Protein 3PRN (pdb70)

Solvent-accessible surface area: 14898 Å² total; per-residue (Å²): 153,127,58,111,69,6,12,5,21,107,11,85,41,72,38,80,122,70,34,156,90,111,130,38,60,61,122,10,22,54,72,45,50,18,49,26,24,30,86,120,54,140,136,46,40,39,94,8,38,42,64,23,62,12,77,24,46,80,40,58,184,95,36,65,50,28,14,67,39,11,102,47,56,31,117,119,44,56,39,60,14,62,9,5,0,61,3,2,6,39,39,8,43,15,4,68,68,5,30,0,0,2,35,60,46,13,43,1,22,17,60,22,63,47,36,28,28,37,26,56,107,54,91,92,34,68,54,114,60,24,34,0,82,5,53,45,92,65,78,112,42,40,44,57,30,64,3,80,0,16,33,44,105,98,60,88,70,101,133,36,33,39,3,89,1,69,3,38,9,92,47,71,112,111,74,16,88,6,47,6,101,2,44,36,0,20,22,77,90,96,4,52,0,20,1,80,3,40,13,110,100,99,76,151,27,2,33,60,4,94,1,94,0,49,1,26,111,37,113,5,24,56,2,64,0,86,8,20,28,70,42,125,80,47,48,28,54,48,50,4,65,1,71,19,100,92,100,83,30,63,60,0,123,4,94,6,42,7,107,80,141,48,178,27,40,60,54,4,16,10,75,5,14,0,12,67,106,75,44,34,28,16,78,6,38,59,75,74,128

Sequence (289 aa):
MISLNGYGRFGLQYVEDRGVGLEDTIISSRLRINIVGTTETDQGVTFGAKLRMQWDDGDAFAGTAGNAAQFWTSYNGVTVSVGNVDTAFDSVALTYDSEMGYEWSSFGDAQSSFFAYNSKYDASGALDNYNGIAVTYSISGVNLYLSYVDPDQTVDSSLVTEEFGIAADWSNDMISLAAAYTTDAGGIVDNDIAFVGAAYKFNDAGTVGLNWYDNGLSTAGDQVTLYGNYAFGATTVRAYVSDIDRAGADTAYGIGADYQFAEGVKVSGSVQSGFANETVADVGVRFDF

Nearest PDB structures (foldseek):
  3prn-assembly1_A  TM=1.003E+00  e=4.531E-58  Pseudogemmobacter blasticus
  6prn-assembly1_A  TM=1.003E+00  e=5.907E-57  Pseudogemmobacter blasticus
  1bh3-assembly1_A  TM=1.003E+00  e=7.719E-57  Pseudogemmobacter blasticus
  7prn-assembly1_A  TM=1.003E+00  e=2.940E-56  Pseudogemmobacter blasticus
  5prn-assembly1_A  TM=1.003E+00  e=8.571E-56  Pseudogemmobacter blasticus

B-factor: mean 31.62, std 13.68, range [13.57, 98.66]

Secondary structure (DSSP, 8-state):
-EEEEEEEEEEEEEETT-STT--SEEEEEEEEEEEEEEE--TTS-EEEEEEEEEEETT-GGG---B---EEEEEETTEEEEEESPPPHHHHSSSTTTT-BTTTTB-TTS--S-------S--TTSTTTT-EEEEEEEE-SSEEEEEEEEETTTTS-GGGSPPEEEEEEEEE-SSEEEEEEEEESGGG-TT--EEEEEEEE--SSSEEEEEEEEE-TTSTT-SEEEEEEEEEETTEEEEEEEEEE-STTPPPEEEEEEEEEEETTEEEEEEEEE-TT--EEEEEEEEEE-

Radius of gyration: 19.79 Å; Cα contacts (8 Å, |Δi|>4): 806; chains: 1; bounding box: 47×41×44 Å

InterPro domains:
  IPR023614 Porin domain superfamily [G3DSA:2.40.160.10] (2-289)
  IPR033900 Porin domain, Gram-negative type [PF13609] (2-273)

Foldseek 3Di:
DKDKWWKKKWWKKAWPCPDPPDDRIDIKMKTKMKIKDWDADPVQKIKMKIWMWMDIPPDPPNDIDIAKMKIWIDHDQKIKIKFQDAAAVRPKPDQQVQFFFRVRDDLQHAPAAARGRDRGYDVVCQQVQKMKMKMWGDDDQKIKIWMKIWSHVVDDPVVFQIKIKIKMKGDDPFKIKIKMWMACGNRNHFQIKMKIKMKTQPDPFKMKMKMWMQRRPDLQGIKMKIKMWGDDDQKIKIKMWMHTPHPPWDIKMKIKMWGPPDVQKIWIKMWIAHRNGITMIITMMMGID

CATH classification: 2.40.160.10

Structure (mmCIF, N/CA/C/O backbone):
data_3PRN
#
_entry.id   3PRN
#
_cell.length_a   104.820
_cell.length_b   104.820
_cell.length_c   124.360
_cell.angle_alpha   90.00
_cell.angle_beta   90.00
_cell.angle_gamma   120.00
#
_symmetry.space_group_name_H-M   'H 3'
#
loop_
_entity.id
_entity.type
_entity.pdbx_description
1 polymer PORIN
2 non-polymer 'MAGNESIUM ION'
3 non-polymer (HYDROXYETHYLOXY)TRI(ETHYLOXY)OCTANE
4 water water
#
loop_
_atom_site.group_PDB
_atom_site.id
_atom_site.type_symbol
_atom_site.label_atom_id
_atom_site.label_alt_id
_atom_site.label_comp_id
_atom_site.label_asym_id
_atom_site.label_entity_id
_atom_site.label_seq_id
_atom_site.pdbx_PDB_ins_code
_atom_site.Cartn_x
_atom_site.Cartn_y
_atom_site.Cartn_z
_atom_site.occupancy
_atom_site.B_iso_or_equiv
_atom_site.auth_seq_id
_atom_site.auth_comp_id
_atom_site.auth_asym_id
_atom_site.auth_atom_id
_atom_site.pdbx_PDB_model_num
ATOM 1 N N . MET A 1 1 ? 10.696 59.407 20.616 1.00 25.01 1 MET A N 1
ATOM 2 C CA . MET A 1 1 ? 9.291 58.965 20.371 1.00 27.46 1 MET A CA 1
ATOM 3 C C . MET A 1 1 ? 8.644 58.437 21.705 1.00 25.83 1 MET A C 1
ATOM 4 O O . MET A 1 1 ? 9.342 57.742 22.460 1.00 25.07 1 MET A O 1
ATOM 9 N N . ILE A 1 2 ? 7.381 58.757 21.914 1.00 25.02 2 ILE A N 1
ATOM 10 C CA . ILE A 1 2 ? 6.656 58.322 23.088 1.00 25.08 2 ILE A CA 1
ATOM 11 C C . ILE A 1 2 ? 5.464 57.491 22.689 1.00 25.59 2 ILE A C 1
ATOM 12 O O . ILE A 1 2 ? 4.745 57.962 21.767 1.00 26.64 2 ILE A O 1
ATOM 17 N N . SER A 1 3 ? 5.273 56.264 23.127 1.00 24.58 3 SER A N 1
ATOM 18 C CA . SER A 1 3 ? 4.008 55.591 22.787 1.00 25.27 3 SER A CA 1
ATOM 19 C C . SER A 1 3 ? 3.272 55.149 24.065 1.00 24.60 3 SER A C 1
ATOM 20 O O . SER A 1 3 ? 3.863 54.987 25.142 1.00 23.76 3 SER A O 1
ATOM 23 N N . LEU A 1 4 ? 1.947 55.064 23.895 1.00 23.54 4 LEU A N 1
ATOM 24 C CA . LEU A 1 4 ? 1.095 54.682 24.988 1.00 24.56 4 LEU A CA 1
ATOM 25 C C . LEU A 1 4 ? 0.404 53.390 24.575 1.00 23.85 4 LEU A C 1
ATOM 26 O O . LEU A 1 4 ? -0.076 53.309 23.434 1.00 24.03 4 LEU A O 1
ATOM 31 N N . ASN A 1 5 ? 0.280 52.439 25.480 1.00 22.64 5 ASN A N 1
ATOM 32 C CA . ASN A 1 5 ? -0.505 51.248 25.211 1.00 22.24 5 ASN A CA 1
ATOM 33 C C . ASN A 1 5 ? -1.107 50.774 26.541 1.00 21.25 5 ASN A C 1
ATOM 34 O O . ASN A 1 5 ? -0.605 51.217 27.579 1.00 20.33 5 ASN A O 1
ATOM 39 N N . GLY A 1 6 ? -2.000 49.815 26.507 1.00 20.32 6 GLY A N 1
ATOM 40 C CA . GLY A 1 6 ? -2.527 49.306 27.763 1.00 19.68 6 GLY A CA 1
ATOM 41 C C . GLY A 1 6 ? -3.707 48.411 27.533 1.00 20.28 6 GLY A C 1
ATOM 42 O O . GLY A 1 6 ? -3.980 47.997 26.404 1.00 20.36 6 GLY A O 1
ATOM 43 N N . TYR A 1 7 ? -4.477 48.207 28.607 1.00 19.52 7 TYR A N 1
ATOM 44 C CA . TYR A 1 7 ? -5.659 47.361 28.550 1.00 18.36 7 TYR A CA 1
ATOM 45 C C . TYR A 1 7 ? -6.614 47.731 29.680 1.00 19.07 7 TYR A C 1
ATOM 46 O O . TYR A 1 7 ? -6.238 48.362 30.671 1.00 17.39 7 TYR A O 1
ATOM 55 N N . GLY A 1 8 ? -7.899 47.429 29.439 1.00 18.21 8 GLY A N 1
ATOM 56 C CA . GLY A 1 8 ? -8.883 47.568 30.486 1.00 18.01 8 GLY A CA 1
ATOM 57 C C . GLY A 1 8 ? -9.493 46.130 30.635 1.00 19.44 8 GLY A C 1
ATOM 58 O O . GLY A 1 8 ? -9.461 45.349 29.670 1.00 18.46 8 GLY A O 1
ATOM 59 N N . ARG A 1 9 ? -9.942 45.838 31.846 1.00 18.72 9 ARG A N 1
ATOM 60 C CA . ARG A 1 9 ? -10.657 44.568 32.058 1.00 20.13 9 ARG A CA 1
ATOM 61 C C . ARG A 1 9 ? -11.694 44.810 33.142 1.00 20.41 9 ARG A C 1
ATOM 62 O O . ARG A 1 9 ? -11.434 45.569 34.097 1.00 19.57 9 ARG A O 1
ATOM 70 N N . PHE A 1 10 ? -12.818 44.090 33.035 1.00 19.91 10 PHE A N 1
ATOM 71 C CA . PHE A 1 10 ? -13.805 44.179 34.137 1.00 20.81 10 PHE A CA 1
ATOM 72 C C . PHE A 1 10 ? -14.652 42.904 34.130 1.00 20.99 10 PHE A C 1
ATOM 73 O O . PHE A 1 10 ? -14.773 42.283 33.056 1.00 20.58 10 PHE A O 1
ATOM 81 N N . GLY A 1 11 ? -15.260 42.526 35.240 1.00 20.96 11 GLY A N 1
ATOM 82 C CA . GLY A 1 11 ? -16.067 41.307 35.249 1.00 20.91 11 GLY A CA 1
ATOM 83 C C . GLY A 1 11 ? -16.447 41.046 36.728 1.00 22.23 11 GLY A C 1
ATOM 84 O O . GLY A 1 11 ? -16.366 41.946 37.575 1.00 21.12 11 GLY A O 1
ATOM 85 N N . LEU A 1 12 ? -16.832 39.813 36.979 1.00 21.55 12 LEU A N 1
ATOM 86 C CA . LEU A 1 12 ? -17.290 39.385 38.285 1.00 22.71 12 LEU A CA 1
ATOM 87 C C . LEU A 1 12 ? -16.231 38.437 38.875 1.00 22.86 12 LEU A C 1
ATOM 88 O O . LEU A 1 12 ? -15.687 37.598 38.156 1.00 22.68 12 LEU A O 1
ATOM 93 N N . GLN A 1 13 ? -15.972 38.649 40.148 1.00 23.47 13 GLN A N 1
ATOM 94 C CA . GLN A 1 13 ? -14.996 37.853 40.881 1.00 24.55 13 GLN A CA 1
ATOM 95 C C . GLN A 1 13 ? -15.689 37.329 42.160 1.00 24.99 13 GLN A C 1
ATOM 96 O O . GLN A 1 13 ? -16.134 38.113 42.979 1.00 23.44 13 GLN A O 1
ATOM 102 N N . TYR A 1 14 ? -15.729 35.999 42.231 1.00 26.31 14 TYR A N 1
ATOM 103 C CA . TYR A 1 14 ? -16.404 35.318 43.347 1.00 27.15 14 TYR A CA 1
ATOM 104 C C . TYR A 1 14 ? -15.388 34.535 44.170 1.00 29.01 14 TYR A C 1
ATOM 105 O O . TYR A 1 14 ? -14.558 33.790 43.647 1.00 27.22 14 TYR A O 1
ATOM 114 N N . VAL A 1 15 ? -15.490 34.743 45.479 1.00 29.56 15 VAL A N 1
ATOM 115 C CA . VAL A 1 15 ? -14.648 34.081 46.457 1.00 33.16 15 VAL A CA 1
ATOM 116 C C . VAL A 1 15 ? -15.601 33.498 47.534 1.00 34.94 15 VAL A C 1
ATOM 117 O O . VAL A 1 15 ? -16.266 34.298 48.198 1.00 34.16 15 VAL A O 1
ATOM 121 N N . GLU A 1 16 ? -15.729 32.184 47.517 1.00 36.63 16 GLU A N 1
ATOM 122 C CA . GLU A 1 16 ? -16.666 31.541 48.452 1.00 39.98 16 GLU A CA 1
ATOM 123 C C . GLU A 1 16 ? -16.357 31.954 49.895 1.00 40.32 16 GLU A C 1
ATOM 124 O O . GLU A 1 16 ? -15.189 31.935 50.289 1.00 40.26 16 GLU A O 1
ATOM 130 N N . ASP A 1 17 ? -17.400 32.393 50.608 1.00 41.55 17 ASP A N 1
ATOM 131 C CA . ASP A 1 17 ? -17.282 32.841 51.990 1.00 43.19 17 ASP A CA 1
ATOM 132 C C . ASP A 1 17 ? -16.088 33.739 52.235 1.00 43.26 17 ASP A C 1
ATOM 133 O O . ASP A 1 17 ? -15.213 33.475 53.073 1.00 43.86 17 ASP A O 1
ATOM 138 N N . ARG A 1 18 ? -16.058 34.870 51.522 1.00 43.74 18 ARG A N 1
ATOM 139 C CA . ARG A 1 18 ? -14.980 35.837 51.596 1.00 43.59 18 ARG A CA 1
ATOM 140 C C . ARG A 1 18 ? -14.718 36.411 52.970 1.00 44.74 18 ARG A C 1
ATOM 141 O O . ARG A 1 18 ? -13.578 36.801 53.284 1.00 44.78 18 ARG A O 1
ATOM 149 N N . GLY A 1 19 ? -15.735 36.552 53.827 1.00 45.03 19 GLY A N 1
ATOM 150 C CA . GLY A 1 19 ? -15.427 37.179 55.148 1.00 45.44 19 GLY A CA 1
ATOM 151 C C . GLY A 1 19 ? -16.749 37.617 55.756 1.00 45.77 19 GLY A C 1
ATOM 152 O O . GLY A 1 19 ? -17.741 37.842 55.029 1.00 45.89 19 GLY A O 1
ATOM 153 N N . VAL A 1 20 ? -16.777 37.722 57.083 1.00 45.64 20 VAL A N 1
ATOM 154 C CA . VAL A 1 20 ? -18.022 38.118 57.769 1.00 45.54 20 VAL A CA 1
ATOM 155 C C . VAL A 1 20 ? -18.494 39.501 57.329 1.00 44.08 20 VAL A C 1
ATOM 156 O O . VAL A 1 20 ? -17.720 40.453 57.409 1.00 44.25 20 VAL A O 1
ATOM 160 N N . GLY A 1 21 ? -19.737 39.629 56.866 1.00 43.30 21 GLY A N 1
ATOM 161 C CA . GLY A 1 21 ? -20.258 40.917 56.431 1.00 42.16 21 GLY A CA 1
ATOM 162 C C . GLY A 1 21 ? -19.755 41.403 55.072 1.00 41.07 21 GLY A C 1
ATOM 163 O O . GLY A 1 21 ? -19.990 42.566 54.723 1.00 41.32 21 GLY A O 1
ATOM 164 N N . LEU A 1 22 ? -19.076 40.551 54.316 1.00 40.03 22 LEU A N 1
ATOM 165 C CA . LEU A 1 22 ? -18.569 40.904 52.994 1.00 38.16 22 LEU A CA 1
ATOM 166 C C . LEU A 1 22 ? -19.373 40.228 51.905 1.00 36.99 22 LEU A C 1
ATOM 167 O O . LEU A 1 22 ? -19.816 39.097 52.059 1.00 37.09 22 LEU A O 1
ATOM 172 N N . GLU A 1 23 ? -19.523 40.869 50.761 1.00 35.27 23 GLU A N 1
ATOM 173 C CA . GLU A 1 23 ? -20.135 40.263 49.594 1.00 33.93 23 GLU A CA 1
ATOM 174 C C . GLU A 1 23 ? -19.155 39.234 49.023 1.00 32.12 23 GLU A C 1
ATOM 175 O O . GLU A 1 23 ? -17.987 39.556 48.847 1.00 32.22 23 GLU A O 1
ATOM 181 N N . ASP A 1 24 ? -19.585 38.055 48.660 1.00 30.66 24 ASP A N 1
ATOM 182 C CA . ASP A 1 24 ? -18.686 37.084 48.086 1.00 28.75 24 ASP A CA 1
ATOM 183 C C . ASP A 1 24 ? -18.340 37.447 46.622 1.00 28.09 24 ASP A C 1
ATOM 184 O O . ASP A 1 24 ? -17.248 37.142 46.185 1.00 26.14 24 ASP A O 1
ATOM 189 N N . THR A 1 25 ? -19.328 38.045 45.970 1.00 26.64 25 THR A N 1
ATOM 190 C CA . THR A 1 25 ? -19.127 38.417 44.571 1.00 26.63 25 THR A CA 1
ATOM 191 C C . THR A 1 25 ? -18.933 39.917 44.408 1.00 26.31 25 THR A C 1
ATOM 192 O O . THR A 1 25 ? -19.753 40.717 44.924 1.00 26.26 25 THR A O 1
ATOM 196 N N . ILE A 1 26 ? -17.825 40.355 43.803 1.00 24.93 26 ILE A N 1
ATOM 197 C CA . ILE A 1 26 ? -17.687 41.794 43.549 1.00 24.14 26 ILE A CA 1
ATOM 198 C C . ILE A 1 26 ? -17.395 42.056 42.041 1.00 22.70 26 ILE A C 1
ATOM 199 O O . ILE A 1 26 ? -17.104 41.117 41.315 1.00 22.97 26 ILE A O 1
ATOM 204 N N . ILE A 1 27 ? -17.482 43.311 41.624 1.00 22.14 27 ILE A N 1
ATOM 205 C CA . ILE A 1 27 ? -17.052 43.675 40.255 1.00 21.78 27 ILE A CA 1
ATOM 206 C C . ILE A 1 27 ? -15.596 44.066 40.319 1.00 21.53 27 ILE A C 1
ATOM 207 O O . ILE A 1 27 ? -15.242 45.084 40.974 1.00 22.36 27 ILE A O 1
ATOM 212 N N . SER A 1 28 ? -14.723 43.240 39.776 1.00 20.67 28 SER A N 1
ATOM 213 C CA . SER A 1 28 ? -13.294 43.495 39.853 1.00 19.70 28 SER A CA 1
ATOM 214 C C . SER A 1 28 ? -12.843 44.036 38.490 1.00 19.23 28 SER A C 1
ATOM 215 O O . SER A 1 28 ? -13.128 43.410 37.465 1.00 18.92 28 SER A O 1
ATOM 218 N N . SER A 1 29 ? -12.016 45.077 38.530 1.00 18.44 29 SER A N 1
ATOM 219 C CA . SER A 1 29 ? -11.598 45.687 37.264 1.00 17.87 29 SER A CA 1
ATOM 220 C C . SER A 1 29 ? -10.230 46.320 37.387 1.00 17.28 29 SER A C 1
ATOM 221 O O . SER A 1 29 ? -9.738 46.553 38.497 1.00 16.88 29 SER A O 1
ATOM 224 N N . ARG A 1 30 ? -9.613 46.550 36.222 1.00 16.86 30 ARG A N 1
ATOM 225 C CA . ARG A 1 30 ? -8.238 47.094 36.235 1.00 16.28 30 ARG A CA 1
ATOM 226 C C . ARG A 1 30 ? -8.058 47.964 34.981 1.00 16.27 30 ARG A C 1
ATOM 227 O O . ARG A 1 30 ? -8.505 47.583 33.903 1.00 17.18 30 ARG A O 1
ATOM 235 N N . LEU A 1 31 ? -7.389 49.092 35.132 1.00 16.07 31 LEU A N 1
ATOM 236 C CA . LEU A 1 31 ? -6.998 49.880 33.968 1.00 16.82 31 LEU A CA 1
ATOM 237 C C . LEU A 1 31 ? -5.458 49.946 33.972 1.00 17.41 31 LEU A C 1
ATOM 238 O O . LEU A 1 31 ? -4.896 50.339 35.035 1.00 17.26 31 LEU A O 1
ATOM 243 N N . ARG A 1 32 ? -4.789 49.529 32.906 1.00 16.80 32 ARG A N 1
ATOM 244 C CA . ARG A 1 32 ? -3.340 49.627 32.864 1.00 16.29 32 ARG A CA 1
ATOM 245 C C . ARG A 1 32 ? -2.926 50.499 31.656 1.00 17.35 32 ARG A C 1
ATOM 246 O O . ARG A 1 32 ? -3.334 50.234 30.499 1.00 16.12 32 ARG A O 1
ATOM 254 N N . ILE A 1 33 ? -2.100 51.528 31.912 1.00 15.90 33 ILE A N 1
ATOM 255 C CA . ILE A 1 33 ? -1.530 52.328 30.855 1.00 17.12 33 ILE A CA 1
ATOM 256 C C . ILE A 1 33 ? -0.009 52.259 30.941 1.00 18.50 33 ILE A C 1
ATOM 257 O O . ILE A 1 33 ? 0.534 52.576 32.006 1.00 17.91 33 ILE A O 1
ATOM 262 N N . ASN A 1 34 ? 0.669 51.932 29.843 1.00 17.84 34 ASN A N 1
ATOM 263 C CA . ASN A 1 34 ? 2.133 51.931 29.827 1.00 18.64 34 ASN A CA 1
ATOM 264 C C . ASN A 1 34 ? 2.589 53.148 28.976 1.00 18.96 34 ASN A C 1
ATOM 265 O O . ASN A 1 34 ? 2.053 53.372 27.860 1.00 18.52 34 ASN A O 1
ATOM 270 N N . ILE A 1 35 ? 3.564 53.862 29.476 1.00 19.00 35 ILE A N 1
ATOM 271 C CA . ILE A 1 35 ? 4.099 55.016 28.728 1.00 18.79 35 ILE A CA 1
ATOM 272 C C . ILE A 1 35 ? 5.543 54.613 28.422 1.00 19.90 35 ILE A C 1
ATOM 273 O O . ILE A 1 35 ? 6.309 54.356 29.365 1.00 18.98 35 ILE A O 1
ATOM 278 N N . VAL A 1 36 ? 5.866 54.527 27.143 1.00 19.18 36 VAL A N 1
ATOM 279 C CA . VAL A 1 36 ? 7.213 54.096 26.750 1.00 19.66 36 VAL A CA 1
ATOM 280 C C . VAL A 1 36 ? 7.894 55.141 25.890 1.00 19.44 36 VAL A C 1
ATOM 281 O O . VAL A 1 36 ? 7.344 55.597 24.874 1.00 19.54 36 VAL A O 1
ATOM 285 N N . GLY A 1 37 ? 9.073 55.608 26.279 1.00 19.30 37 GLY A N 1
ATOM 286 C CA . GLY A 1 37 ? 9.820 56.598 25.490 1.00 18.80 37 GLY A CA 1
ATOM 287 C C . GLY A 1 37 ? 11.011 55.809 24.883 1.00 20.30 37 GLY A C 1
ATOM 288 O O . GLY A 1 37 ? 11.671 55.033 25.609 1.00 19.73 37 GLY A O 1
ATOM 289 N N . THR A 1 38 ? 11.272 55.964 23.611 1.00 19.24 38 THR A N 1
ATOM 290 C CA . THR A 1 38 ? 12.366 55.252 22.951 1.00 21.08 38 THR A CA 1
ATOM 291 C C . THR A 1 38 ? 13.131 56.209 22.008 1.00 21.72 38 THR A C 1
ATOM 292 O O . THR A 1 38 ? 12.572 57.093 21.410 1.00 21.19 38 THR A O 1
ATOM 296 N N . THR A 1 39 ? 14.438 55.996 21.973 1.00 21.61 39 THR A N 1
ATOM 297 C CA . THR A 1 39 ? 15.337 56.779 21.147 1.00 22.77 39 THR A CA 1
ATOM 298 C C . THR A 1 39 ? 16.115 55.728 20.319 1.00 23.32 39 THR A C 1
ATOM 299 O O . THR A 1 39 ? 16.877 54.945 20.893 1.00 22.54 39 THR A O 1
ATOM 303 N N . GLU A 1 40 ? 15.889 55.709 19.043 1.00 22.79 40 GLU A N 1
ATOM 304 C CA . GLU A 1 40 ? 16.602 54.779 18.144 1.00 25.69 40 GLU A CA 1
ATOM 305 C C . GLU A 1 40 ? 17.822 55.503 17.605 1.00 25.52 40 GLU A C 1
ATOM 306 O O . GLU A 1 40 ? 17.861 56.767 17.609 1.00 27.02 40 GLU A O 1
ATOM 312 N N . THR A 1 41 ? 18.914 54.826 17.275 1.00 25.89 41 THR A N 1
ATOM 313 C CA . THR A 1 41 ? 20.105 55.487 16.784 1.00 25.16 41 THR A CA 1
ATOM 314 C C . THR A 1 41 ? 20.522 54.761 15.459 1.00 26.01 41 THR A C 1
ATOM 315 O O . THR A 1 41 ? 20.176 53.614 15.266 1.00 24.09 41 THR A O 1
ATOM 319 N N . ASP A 1 42 ? 21.317 55.439 14.657 1.00 25.70 42 ASP A N 1
ATOM 320 C CA . ASP A 1 42 ? 21.691 54.781 13.387 1.00 28.45 42 ASP A CA 1
ATOM 321 C C . ASP A 1 42 ? 22.759 53.734 13.649 1.00 28.93 42 ASP A C 1
ATOM 322 O O . ASP A 1 42 ? 23.017 52.942 12.753 1.00 29.56 42 ASP A O 1
ATOM 327 N N . GLN A 1 43 ? 23.316 53.711 14.851 1.00 29.51 43 GLN A N 1
ATOM 328 C CA . GLN A 1 43 ? 24.314 52.710 15.185 1.00 31.73 43 GLN A CA 1
ATOM 329 C C . GLN A 1 43 ? 23.588 51.408 15.516 1.00 31.35 43 GLN A C 1
ATOM 330 O O . GLN A 1 43 ? 24.209 50.388 15.781 1.00 33.24 43 GLN A O 1
ATOM 336 N N . GLY A 1 44 ? 22.250 51.410 15.587 1.00 31.25 44 GLY A N 1
ATOM 337 C CA . GLY A 1 44 ? 21.538 50.174 15.927 1.00 29.77 44 GLY A CA 1
ATOM 338 C C . GLY A 1 44 ? 21.354 49.969 17.446 1.00 28.94 44 GLY A C 1
ATOM 339 O O . GLY A 1 44 ? 21.009 48.837 17.863 1.00 29.63 44 GLY A O 1
ATOM 340 N N . VAL A 1 45 ? 21.709 50.926 18.282 1.00 27.73 45 VAL A N 1
ATOM 341 C CA . VAL A 1 45 ? 21.506 50.824 19.733 1.00 25.24 45 VAL A CA 1
ATOM 342 C C . VAL A 1 45 ? 20.199 51.530 20.060 1.00 25.17 45 VAL A C 1
ATOM 343 O O . VAL A 1 45 ? 20.077 52.686 19.641 1.00 24.69 45 VAL A O 1
ATOM 347 N N . THR A 1 46 ? 19.242 50.896 20.696 1.00 24.07 46 THR A N 1
ATOM 348 C CA . THR A 1 46 ? 18.003 51.574 21.061 1.00 23.11 46 THR A CA 1
ATOM 349 C C . THR A 1 46 ? 18.047 51.856 22.573 1.00 22.81 46 THR A C 1
ATOM 350 O O . THR A 1 46 ? 18.504 51.000 23.332 1.00 22.53 46 THR A O 1
ATOM 354 N N . PHE A 1 47 ? 17.600 53.013 22.997 1.00 21.82 47 PHE A N 1
ATOM 355 C CA . PHE A 1 47 ? 17.471 53.396 24.388 1.00 21.42 47 PHE A CA 1
ATOM 356 C C . PHE A 1 47 ? 15.966 53.542 24.684 1.00 21.47 47 PHE A C 1
ATOM 357 O O . PHE A 1 47 ? 15.224 54.022 23.830 1.00 20.94 47 PHE A O 1
ATOM 365 N N . GLY A 1 48 ? 15.543 53.088 25.852 1.00 20.94 48 GLY A N 1
ATOM 366 C CA . GLY A 1 48 ? 14.132 53.199 26.200 1.00 20.26 48 GLY A CA 1
ATOM 367 C C . GLY A 1 48 ? 13.935 53.430 27.693 1.00 20.21 48 GLY A C 1
ATOM 368 O O . GLY A 1 48 ? 14.772 53.153 28.567 1.00 20.45 48 GLY A O 1
ATOM 369 N N . ALA A 1 49 ? 12.745 53.951 27.998 1.00 19.21 49 ALA A N 1
ATOM 370 C CA . ALA A 1 49 ? 12.357 54.203 29.379 1.00 20.13 49 ALA A CA 1
ATOM 371 C C . ALA A 1 49 ? 10.860 53.856 29.459 1.00 20.02 49 ALA A C 1
ATOM 372 O O . ALA A 1 49 ? 10.144 54.058 28.463 1.00 21.52 49 ALA A O 1
ATOM 374 N N . LYS A 1 50 ? 10.388 53.281 30.563 1.00 19.42 50 LYS A N 1
ATOM 375 C CA . LYS A 1 50 ? 8.970 53.033 30.671 1.00 19.23 50 LYS A CA 1
ATOM 376 C C . LYS A 1 50 ? 8.446 53.361 32.076 1.00 19.55 50 LYS A C 1
ATOM 377 O O . LYS A 1 50 ? 9.127 53.207 33.106 1.00 16.72 50 LYS A O 1
ATOM 383 N N . LEU A 1 51 ? 7.205 53.813 32.047 1.00 18.60 51 LEU A N 1
ATOM 384 C CA . LEU A 1 51 ? 6.477 54.147 33.262 1.00 19.23 51 LEU A CA 1
ATOM 385 C C . LEU A 1 51 ? 5.103 53.431 33.145 1.00 19.94 51 LEU A C 1
ATOM 386 O O . LEU A 1 51 ? 4.538 53.378 32.022 1.00 20.03 51 LEU A O 1
ATOM 391 N N . ARG A 1 52 ? 4.538 52.959 34.244 1.00 18.50 52 ARG A N 1
ATOM 392 C CA . ARG A 1 52 ? 3.196 52.373 34.236 1.00 18.01 52 ARG A CA 1
ATOM 393 C C . ARG A 1 52 ? 2.248 53.134 35.185 1.00 17.89 52 ARG A C 1
ATOM 394 O O . ARG A 1 52 ? 2.637 53.560 36.304 1.00 18.19 52 ARG A O 1
ATOM 402 N N . MET A 1 53 ? 0.999 53.311 34.790 1.00 16.90 53 MET A N 1
ATOM 403 C CA . MET A 1 53 ? -0.065 53.887 35.601 1.00 17.24 53 MET A CA 1
ATOM 404 C C . MET A 1 53 ? -1.159 52.797 35.607 1.00 17.14 53 MET A C 1
ATOM 405 O O . MET A 1 53 ? -1.693 52.416 34.582 1.00 17.78 53 MET A O 1
ATOM 410 N N . GLN A 1 54 ? -1.322 52.136 36.772 1.00 17.95 54 GLN A N 1
ATOM 411 C CA . GLN A 1 54 ? -2.299 51.078 36.877 1.00 17.25 54 GLN A CA 1
ATOM 412 C C . GLN A 1 54 ? -3.246 51.328 38.047 1.00 17.46 54 GLN A C 1
ATOM 413 O O . GLN A 1 54 ? -2.755 51.654 39.127 1.00 17.93 54 GLN A O 1
ATOM 419 N N . TRP A 1 55 ? -4.533 51.150 37.785 1.00 16.18 55 TRP A N 1
ATOM 420 C CA . TRP A 1 55 ? -5.547 51.278 38.810 1.00 16.16 55 TRP A CA 1
ATOM 421 C C . TRP A 1 55 ? -6.262 49.911 38.923 1.00 16.24 55 TRP A C 1
ATOM 422 O O . TRP A 1 55 ? -6.576 49.267 37.898 1.00 15.27 55 TRP A O 1
ATOM 433 N N . ASP A 1 56 ? -6.526 49.493 40.140 1.00 16.00 56 ASP A N 1
ATOM 434 C CA . ASP A 1 56 ? -7.330 48.322 40.442 1.00 18.32 56 ASP A CA 1
ATOM 435 C C . ASP A 1 56 ? -8.479 48.686 41.389 1.00 17.65 56 ASP A C 1
ATOM 436 O O . ASP A 1 56 ? -8.349 49.558 42.231 1.00 17.66 56 ASP A O 1
ATOM 441 N N . ASP A 1 57 ? -9.605 47.987 41.264 1.00 19.06 57 ASP A N 1
ATOM 442 C CA . ASP A 1 57 ? -10.714 48.226 42.202 1.00 19.46 57 ASP A CA 1
ATOM 443 C C . ASP A 1 57 ? -10.172 47.986 43.616 1.00 20.09 57 ASP A C 1
ATOM 444 O O . ASP A 1 57 ? -9.349 47.090 43.875 1.00 19.91 57 ASP A O 1
ATOM 449 N N . GLY A 1 58 ? -10.607 48.846 44.531 1.00 19.77 58 GLY A N 1
ATOM 450 C CA . GLY A 1 58 ? -10.137 48.737 45.936 1.00 20.45 58 GLY A CA 1
ATOM 451 C C . GLY A 1 58 ? -8.918 49.595 46.223 1.00 20.28 58 GLY A C 1
ATOM 452 O O . GLY A 1 58 ? -8.573 49.738 47.414 1.00 20.49 58 GLY A O 1
ATOM 453 N N . ASP A 1 59 ? -8.218 50.153 45.183 1.00 20.21 59 ASP A N 1
ATOM 454 C CA . ASP A 1 59 ? -6.999 50.924 45.443 1.00 19.25 59 ASP A CA 1
ATOM 455 C C . ASP A 1 59 ? -7.272 52.105 46.385 1.00 19.47 59 ASP A C 1
ATOM 456 O O . ASP A 1 59 ? -8.269 52.837 46.316 1.00 18.15 59 ASP A O 1
ATOM 461 N N . ALA A 1 60 ? -6.292 52.274 47.262 1.00 18.72 60 ALA A N 1
ATOM 462 C CA . ALA A 1 60 ? -6.377 53.350 48.250 1.00 19.71 60 ALA A CA 1
ATOM 463 C C . ALA A 1 60 ? -6.501 54.710 47.543 1.00 19.55 60 ALA A C 1
ATOM 464 O O . ALA A 1 60 ? -5.863 54.982 46.517 1.00 20.32 60 ALA A O 1
ATOM 466 N N . PHE A 1 61 ? -7.296 55.575 48.135 1.00 19.16 61 PHE A N 1
ATOM 467 C CA . PHE A 1 61 ? -7.579 56.913 47.723 1.00 19.48 61 PHE A CA 1
ATOM 468 C C . PHE A 1 61 ? -8.389 57.035 46.450 1.00 18.95 61 PHE A C 1
ATOM 469 O O . PHE A 1 61 ? -8.557 58.171 45.995 1.00 19.48 61 PHE A O 1
ATOM 477 N N . ALA A 1 62 ? -8.801 55.933 45.816 1.00 18.51 62 ALA A N 1
ATOM 478 C CA . ALA A 1 62 ? -9.576 56.038 44.578 1.00 19.15 62 ALA A CA 1
ATOM 479 C C . ALA A 1 62 ? -8.785 56.894 43.574 1.00 18.99 62 ALA A C 1
ATOM 480 O O . ALA A 1 62 ? -9.308 57.734 42.855 1.00 20.04 62 ALA A O 1
ATOM 482 N N . GLY A 1 63 ? -7.467 56.656 43.487 1.00 18.99 63 GLY A N 1
ATOM 483 C CA . GLY A 1 63 ? -6.585 57.412 42.613 1.00 19.14 63 GLY A CA 1
ATOM 484 C C . GLY A 1 63 ? -5.546 56.520 41.901 1.00 19.18 63 GLY A C 1
ATOM 485 O O . GLY A 1 63 ? -5.435 55.326 42.209 1.00 19.03 63 GLY A O 1
ATOM 486 N N . THR A 1 64 ? -4.863 57.126 40.947 1.00 17.75 64 THR A N 1
ATOM 487 C CA . THR A 1 64 ? -3.882 56.356 40.174 1.00 17.68 64 THR A CA 1
ATOM 488 C C . THR A 1 64 ? -2.600 57.202 40.079 1.00 17.68 64 THR A C 1
ATOM 489 O O . THR A 1 64 ? -2.717 58.438 39.815 1.00 16.78 64 THR A O 1
ATOM 493 N N . ALA A 1 65 ? -1.487 56.543 40.152 1.00 16.80 65 ALA A N 1
ATOM 494 C CA . ALA A 1 65 ? -0.191 57.209 40.061 1.00 16.88 65 ALA A CA 1
ATOM 495 C C . ALA A 1 65 ? 0.760 56.346 39.198 1.00 17.17 65 ALA A C 1
ATOM 496 O O . ALA A 1 65 ? 0.341 55.275 38.781 1.00 16.75 65 ALA A O 1
ATOM 498 N N . GLY A 1 66 ? 1.913 56.925 38.921 1.00 15.93 66 GLY A N 1
ATOM 499 C CA . GLY A 1 66 ? 2.901 56.167 38.138 1.00 16.12 66 GLY A CA 1
ATOM 500 C C . GLY A 1 66 ? 3.739 55.350 39.171 1.00 16.25 66 GLY A C 1
ATOM 501 O O . GLY A 1 66 ? 3.754 55.645 40.379 1.00 15.84 66 GLY A O 1
ATOM 502 N N . ASN A 1 67 ? 4.428 54.352 38.646 1.00 16.71 67 ASN A N 1
ATOM 503 C CA . ASN A 1 67 ? 5.334 53.503 39.432 1.00 16.86 67 ASN A CA 1
ATOM 504 C C . ASN A 1 67 ? 6.775 54.061 39.323 1.00 17.79 67 ASN A C 1
ATOM 505 O O . ASN A 1 67 ? 6.958 55.230 38.899 1.00 17.92 67 ASN A O 1
ATOM 510 N N . ALA A 1 68 ? 7.794 53.243 39.670 1.00 17.01 68 ALA A N 1
ATOM 511 C CA . ALA A 1 68 ? 9.189 53.735 39.525 1.00 16.51 68 ALA A CA 1
ATOM 512 C C . ALA A 1 68 ? 9.669 53.308 38.135 1.00 17.42 68 ALA A C 1
ATOM 513 O O . ALA A 1 68 ? 9.184 52.303 37.552 1.00 16.23 68 ALA A O 1
ATOM 515 N N . ALA A 1 69 ? 10.559 54.103 37.527 1.00 16.99 69 ALA A N 1
ATOM 516 C CA . ALA A 1 69 ? 10.938 53.935 36.137 1.00 17.75 69 ALA A CA 1
ATOM 517 C C . ALA A 1 69 ? 11.857 52.740 35.898 1.00 18.08 69 ALA A C 1
ATOM 518 O O . ALA A 1 69 ? 12.574 52.285 36.797 1.00 17.58 69 ALA A O 1
ATOM 520 N N . GLN A 1 70 ? 11.793 52.292 34.664 1.00 18.08 70 GLN A N 1
ATOM 521 C CA . GLN A 1 70 ? 12.659 51.239 34.136 1.00 18.58 70 GLN A CA 1
ATOM 522 C C . GLN A 1 70 ? 13.374 51.854 32.909 1.00 18.35 70 GLN A C 1
ATOM 523 O O . GLN A 1 70 ? 12.692 52.523 32.097 1.00 18.47 70 GLN A O 1
ATOM 529 N N . PHE A 1 71 ? 14.657 51.604 32.707 1.00 18.64 71 PHE A N 1
ATOM 530 C CA . PHE A 1 71 ? 15.450 52.074 31.609 1.00 18.35 71 PHE A CA 1
ATOM 531 C C . PHE A 1 71 ? 16.133 50.877 30.924 1.00 19.13 71 PHE A C 1
ATOM 532 O O . PHE A 1 71 ? 16.536 49.940 31.598 1.00 19.07 71 PHE A O 1
ATOM 540 N N . TRP A 1 72 ? 16.291 50.925 29.612 1.00 19.55 72 TRP A N 1
ATOM 541 C CA . TRP A 1 72 ? 17.019 49.836 28.951 1.00 21.48 72 TRP A CA 1
ATOM 542 C C . TRP A 1 72 ? 17.816 50.354 27.765 1.00 22.32 72 TRP A C 1
ATOM 543 O O . TRP A 1 72 ? 17.569 51.427 27.224 1.00 21.26 72 TRP A O 1
ATOM 554 N N . THR A 1 73 ? 18.785 49.500 27.350 1.00 22.74 73 THR A N 1
ATOM 555 C CA . THR A 1 73 ? 19.580 49.736 26.165 1.00 23.59 73 THR A CA 1
ATOM 556 C C . THR A 1 73 ? 19.652 48.368 25.443 1.00 24.88 73 THR A C 1
ATOM 557 O O . THR A 1 73 ? 19.906 47.373 26.173 1.00 23.47 73 THR A O 1
ATOM 564 N N . SER A 1 74 ? 19.311 48.323 24.180 1.00 24.67 74 SER A N 1
ATOM 565 C CA . SER A 1 74 ? 19.300 47.121 23.390 1.00 28.30 74 SER A CA 1
ATOM 566 C C . SER A 1 74 ? 20.217 47.245 22.183 1.00 29.66 74 SER A C 1
ATOM 567 O O . SER A 1 74 ? 20.284 48.301 21.538 1.00 29.61 74 SER A O 1
ATOM 570 N N . TYR A 1 75 ? 20.870 46.147 21.892 1.00 31.73 75 TYR A N 1
ATOM 571 C CA . TYR A 1 75 ? 21.797 46.065 20.768 1.00 33.87 75 TYR A CA 1
ATOM 572 C C . TYR A 1 75 ? 22.042 44.596 20.402 1.00 34.67 75 TYR A C 1
ATOM 573 O O . TYR A 1 75 ? 22.450 43.829 21.261 1.00 34.26 75 TYR A O 1
ATOM 582 N N . ASN A 1 76 ? 21.707 44.243 19.193 1.00 35.76 76 ASN A N 1
ATOM 583 C CA . ASN A 1 76 ? 21.983 42.909 18.648 1.00 37.29 76 ASN A CA 1
ATOM 584 C C . ASN A 1 76 ? 21.420 41.774 19.482 1.00 36.66 76 ASN A C 1
ATOM 585 O O . ASN A 1 76 ? 22.210 40.831 19.770 1.00 37.20 76 ASN A O 1
ATOM 590 N N . GLY A 1 77 ? 20.153 41.845 19.864 1.00 36.40 77 GLY A N 1
ATOM 591 C CA . GLY A 1 77 ? 19.601 40.716 20.651 1.00 35.20 77 GLY A CA 1
ATOM 592 C C . GLY A 1 77 ? 19.918 40.825 22.137 1.00 34.34 77 GLY A C 1
ATOM 593 O O . GLY A 1 77 ? 19.457 40.001 22.953 1.00 34.98 77 GLY A O 1
ATOM 594 N N . VAL A 1 78 ? 20.805 41.706 22.570 1.00 32.78 78 VAL A N 1
ATOM 595 C CA . VAL A 1 78 ? 21.126 41.829 23.985 1.00 31.27 78 VAL A CA 1
ATOM 596 C C . VAL A 1 78 ? 20.396 43.060 24.560 1.00 29.90 78 VAL A C 1
ATOM 597 O O . VAL A 1 78 ? 20.424 44.141 23.966 1.00 29.31 78 VAL A O 1
ATOM 601 N N . THR A 1 79 ? 19.781 42.913 25.705 1.00 28.89 79 THR A N 1
ATOM 602 C CA . THR A 1 79 ? 19.104 44.043 26.368 1.00 26.95 79 THR A CA 1
ATOM 603 C C . THR A 1 79 ? 19.599 44.151 27.802 1.00 26.98 79 THR A C 1
ATOM 604 O O . THR A 1 79 ? 19.690 43.161 28.541 1.00 26.46 79 THR A O 1
ATOM 608 N N . VAL A 1 80 ? 20.034 45.362 28.181 1.00 25.52 80 VAL A N 1
ATOM 609 C CA . VAL A 1 80 ? 20.451 45.616 29.538 1.00 24.23 80 VAL A CA 1
ATOM 610 C C . VAL A 1 80 ? 19.420 46.606 30.112 1.00 23.94 80 VAL A C 1
ATOM 611 O O . VAL A 1 80 ? 19.145 47.602 29.437 1.00 23.65 80 VAL A O 1
ATOM 615 N N . SER A 1 81 ? 18.859 46.327 31.250 1.00 23.18 81 SER A N 1
ATOM 616 C CA . SER A 1 81 ? 17.854 47.149 31.899 1.00 22.60 81 SER A CA 1
ATOM 617 C C . SER A 1 81 ? 18.262 47.465 33.319 1.00 22.31 81 SER A C 1
ATOM 618 O O . SER A 1 81 ? 18.989 46.742 33.997 1.00 22.06 81 SER A O 1
ATOM 621 N N . VAL A 1 82 ? 17.843 48.664 33.765 1.00 21.74 82 VAL A N 1
ATOM 622 C CA . VAL A 1 82 ? 18.190 49.166 35.081 1.00 21.08 82 VAL A CA 1
ATOM 623 C C . VAL A 1 82 ? 16.984 49.800 35.769 1.00 21.24 82 VAL A C 1
ATOM 624 O O . VAL A 1 82 ? 16.073 50.333 35.035 1.00 20.25 82 VAL A O 1
ATOM 631 N N . GLY A 1 83 ? 16.960 49.767 37.090 1.00 19.42 83 GLY A N 1
ATOM 632 C CA . GLY A 1 83 ? 15.886 50.389 37.852 1.00 20.15 83 GLY A CA 1
ATOM 633 C C . GLY A 1 83 ? 14.822 49.408 38.257 1.00 20.02 83 GLY A C 1
ATOM 634 O O . GLY A 1 83 ? 15.101 48.411 38.926 1.00 20.80 83 GLY A O 1
ATOM 635 N N . ASN A 1 84 ? 13.561 49.655 37.873 1.00 20.02 84 ASN A N 1
ATOM 636 C CA . ASN A 1 84 ? 12.477 48.679 38.218 1.00 19.26 84 ASN A CA 1
ATOM 637 C C . ASN A 1 84 ? 12.446 47.634 37.120 1.00 19.77 84 ASN A C 1
ATOM 638 O O . ASN A 1 84 ? 11.691 47.738 36.141 1.00 19.64 84 ASN A O 1
ATOM 643 N N . VAL A 1 85 ? 13.277 46.607 37.153 1.00 19.02 85 VAL A N 1
ATOM 644 C CA . VAL A 1 85 ? 13.463 45.608 36.155 1.00 19.90 85 VAL A CA 1
ATOM 645 C C . VAL A 1 85 ? 12.536 44.391 36.245 1.00 20.93 85 VAL A C 1
ATOM 646 O O . VAL A 1 85 ? 11.970 44.149 37.319 1.00 20.79 85 VAL A O 1
ATOM 650 N N . ASP A 1 86 ? 12.404 43.729 35.117 1.00 20.51 86 ASP A N 1
ATOM 651 C CA . ASP A 1 86 ? 11.837 42.402 35.026 1.00 21.89 86 ASP A CA 1
ATOM 652 C C . ASP A 1 86 ? 12.917 41.414 35.490 1.00 21.36 86 ASP A C 1
ATOM 653 O O . ASP A 1 86 ? 14.077 41.490 35.062 1.00 22.24 86 ASP A O 1
ATOM 658 N N . THR A 1 87 ? 12.531 40.504 36.362 1.00 21.36 87 THR A N 1
ATOM 659 C CA . THR A 1 87 ? 13.475 39.528 36.936 1.00 21.32 87 THR A CA 1
ATOM 660 C C . THR A 1 87 ? 13.402 38.170 36.231 1.00 21.16 87 THR A C 1
ATOM 661 O O . THR A 1 87 ? 12.454 37.807 35.528 1.00 20.48 87 THR A O 1
ATOM 665 N N . ALA A 1 88 ? 14.502 37.426 36.396 1.00 20.71 88 ALA A N 1
ATOM 666 C CA . ALA A 1 88 ? 14.575 36.140 35.695 1.00 21.28 88 ALA A CA 1
ATOM 667 C C . ALA A 1 88 ? 13.482 35.153 36.040 1.00 21.45 88 ALA A C 1
ATOM 668 O O . ALA A 1 88 ? 12.818 34.591 35.143 1.00 21.00 88 ALA A O 1
ATOM 670 N N . PHE A 1 89 ? 13.161 34.985 37.320 1.00 21.63 89 PHE A N 1
ATOM 671 C CA . PHE A 1 89 ? 12.154 33.979 37.692 1.00 22.86 89 PHE A CA 1
ATOM 672 C C . PHE A 1 89 ? 10.767 34.380 37.186 1.00 22.75 89 PHE A C 1
ATOM 673 O O . PHE A 1 89 ? 9.908 33.523 36.933 1.00 23.10 89 PHE A O 1
ATOM 681 N N . ASP A 1 90 ? 10.553 35.691 37.037 1.00 22.92 90 ASP A N 1
ATOM 682 C CA . ASP A 1 90 ? 9.257 36.177 36.579 1.00 22.12 90 ASP A CA 1
ATOM 683 C C . ASP A 1 90 ? 9.216 36.227 35.064 1.00 22.88 90 ASP A C 1
ATOM 684 O O . ASP A 1 90 ? 8.103 36.265 34.542 1.00 21.32 90 ASP A O 1
ATOM 689 N N . SER A 1 91 ? 10.358 36.238 34.364 1.00 21.64 91 SER A N 1
ATOM 690 C CA . SER A 1 91 ? 10.257 36.379 32.911 1.00 23.58 91 SER A CA 1
ATOM 691 C C . SER A 1 91 ? 10.381 35.108 32.085 1.00 23.73 91 SER A C 1
ATOM 692 O O . SER A 1 91 ? 10.003 35.152 30.922 1.00 23.92 91 SER A O 1
ATOM 695 N N . VAL A 1 92 ? 10.883 34.000 32.616 1.00 23.84 92 VAL A N 1
ATOM 696 C CA . VAL A 1 92 ? 11.027 32.782 31.863 1.00 23.91 92 VAL A CA 1
ATOM 697 C C . VAL A 1 92 ? 9.679 32.315 31.307 1.00 23.86 92 VAL A C 1
ATOM 698 O O . VAL A 1 92 ? 8.617 32.606 31.872 1.00 23.54 92 VAL A O 1
ATOM 702 N N . ALA A 1 93 ? 9.747 31.562 30.226 1.00 23.55 93 ALA A N 1
ATOM 703 C CA . ALA A 1 93 ? 8.547 30.982 29.608 1.00 23.19 93 ALA A CA 1
ATOM 704 C C . ALA A 1 93 ? 8.033 29.801 30.498 1.00 24.02 93 ALA A C 1
ATOM 705 O O . ALA A 1 93 ? 8.742 29.311 31.377 1.00 22.77 93 ALA A O 1
ATOM 707 N N . LEU A 1 94 ? 6.771 29.456 30.240 1.00 22.62 94 LEU A N 1
ATOM 708 C CA . LEU A 1 94 ? 6.075 28.326 30.768 1.00 23.58 94 LEU A CA 1
ATOM 709 C C . LEU A 1 94 ? 5.582 28.455 32.199 1.00 23.25 94 LEU A C 1
ATOM 710 O O . LEU A 1 94 ? 4.528 27.860 32.520 1.00 23.26 94 LEU A O 1
ATOM 715 N N . THR A 1 95 ? 6.279 29.181 33.033 1.00 22.82 95 THR A N 1
ATOM 716 C CA . THR A 1 95 ? 5.996 29.191 34.483 1.00 22.98 95 THR A CA 1
ATOM 717 C C . THR A 1 95 ? 4.610 29.704 34.799 1.00 22.95 95 THR A C 1
ATOM 718 O O . THR A 1 95 ? 4.048 29.349 35.858 1.00 23.77 95 THR A O 1
ATOM 722 N N . TYR A 1 96 ? 3.962 30.545 33.970 1.00 22.57 96 TYR A N 1
ATOM 723 C CA . TYR A 1 96 ? 2.618 31.010 34.278 1.00 22.03 96 TYR A CA 1
ATOM 724 C C . TYR A 1 96 ? 1.576 30.444 33.344 1.00 22.30 96 TYR A C 1
ATOM 725 O O . TYR A 1 96 ? 0.401 30.878 33.373 1.00 22.61 96 TYR A O 1
ATOM 734 N N . ASP A 1 97 ? 1.899 29.461 32.515 1.00 22.36 97 ASP A N 1
ATOM 735 C CA . ASP A 1 97 ? 0.950 28.952 31.510 1.00 22.51 97 ASP A CA 1
ATOM 736 C C . ASP A 1 97 ? -0.187 28.145 31.995 1.00 23.06 97 ASP A C 1
ATOM 737 O O . ASP A 1 97 ? -1.081 27.852 31.168 1.00 23.40 97 ASP A O 1
ATOM 742 N N . SER A 1 98 ? -0.342 27.921 33.322 1.00 22.97 98 SER A N 1
ATOM 743 C CA . SER A 1 98 ? -1.580 27.283 33.771 1.00 22.76 98 SER A CA 1
ATOM 744 C C . SER A 1 98 ? -2.651 28.325 34.117 1.00 23.01 98 SER A C 1
ATOM 745 O O . SER A 1 98 ? -3.823 27.969 34.337 1.00 22.59 98 SER A O 1
ATOM 748 N N . GLU A 1 99 ? -2.297 29.627 34.093 1.00 22.53 99 GLU A N 1
ATOM 749 C CA . GLU A 1 99 ? -3.282 30.676 34.437 1.00 21.87 99 GLU A CA 1
ATOM 750 C C . GLU A 1 99 ? -4.513 30.654 33.554 1.00 22.17 99 GLU A C 1
ATOM 751 O O . GLU A 1 99 ? -4.494 30.265 32.390 1.00 22.36 99 GLU A O 1
ATOM 757 N N . MET A 1 100 ? -5.644 31.100 34.092 1.00 21.20 100 MET A N 1
ATOM 758 C CA . MET A 1 100 ? -6.908 31.131 33.417 1.00 20.69 100 MET A CA 1
ATOM 759 C C . MET A 1 100 ? -7.872 32.171 34.024 1.00 19.89 100 MET A C 1
ATOM 760 O O . MET A 1 100 ? -7.541 32.746 35.070 1.00 20.16 100 MET A O 1
ATOM 765 N N . GLY A 1 101 ? -8.985 32.381 33.350 1.00 18.84 101 GLY A N 1
ATOM 766 C CA . GLY A 1 101 ? -9.973 33.355 33.811 1.00 19.62 101 GLY A CA 1
ATOM 767 C C . GLY A 1 101 ? -9.537 34.773 33.341 1.00 20.22 101 GLY A C 1
ATOM 768 O O . GLY A 1 101 ? -8.392 34.970 32.876 1.00 19.05 101 GLY A O 1
ATOM 769 N N . TYR A 1 102 ? -10.433 35.745 33.511 1.00 19.60 102 TYR A N 1
ATOM 770 C CA . TYR A 1 102 ? -10.096 37.092 33.019 1.00 21.30 102 TYR A CA 1
ATOM 771 C C . TYR A 1 102 ? -9.050 37.781 33.869 1.00 21.18 102 TYR A C 1
ATOM 772 O O . TYR A 1 102 ? -8.491 38.804 33.422 1.00 22.63 102 TYR A O 1
ATOM 781 N N . GLU A 1 103 ? -8.657 37.212 35.013 1.00 21.99 103 GLU A N 1
ATOM 782 C CA . GLU A 1 103 ? -7.583 37.849 35.778 1.00 22.77 103 GLU A CA 1
ATOM 783 C C . GLU A 1 103 ? -6.304 37.034 35.711 1.00 22.54 103 GLU A C 1
ATOM 784 O O . GLU A 1 103 ? -5.408 37.359 36.507 1.00 22.64 103 GLU A O 1
ATOM 790 N N . TRP A 1 104 ? -6.152 36.059 34.825 1.00 22.63 104 TRP A N 1
ATOM 791 C CA . TRP A 1 104 ? -4.967 35.243 34.672 1.00 22.08 104 TRP A CA 1
ATOM 792 C C . TRP A 1 104 ? -4.450 34.762 36.028 1.00 21.54 104 TRP A C 1
ATOM 793 O O . TRP A 1 104 ? -3.338 35.082 36.442 1.00 21.33 104 TRP A O 1
ATOM 804 N N . SER A 1 105 ? -5.261 33.978 36.716 1.00 22.01 105 SER A N 1
ATOM 805 C CA . SER A 1 105 ? -4.860 33.444 38.029 1.00 21.70 105 SER A CA 1
ATOM 806 C C . SER A 1 105 ? -4.856 31.898 38.003 1.00 22.41 105 SER A C 1
ATOM 807 O O . SER A 1 105 ? -5.501 31.226 37.179 1.00 21.33 105 SER A O 1
ATOM 810 N N . SER A 1 106 ? -4.053 31.337 38.923 1.00 21.49 106 SER A N 1
ATOM 811 C CA . SER A 1 106 ? -3.926 29.901 39.052 1.00 22.00 106 SER A CA 1
ATOM 812 C C . SER A 1 106 ? -3.228 29.581 40.385 1.00 22.16 106 SER A C 1
ATOM 813 O O . SER A 1 106 ? -2.150 30.122 40.669 1.00 21.55 106 SER A O 1
ATOM 816 N N . PHE A 1 107 ? -3.843 28.617 41.089 1.00 21.77 107 PHE A N 1
ATOM 817 C CA . PHE A 1 107 ? -3.170 28.063 42.291 1.00 22.25 107 PHE A CA 1
ATOM 818 C C . PHE A 1 107 ? -1.945 27.265 41.837 1.00 22.51 107 PHE A C 1
ATOM 819 O O . PHE A 1 107 ? -1.033 27.023 42.656 1.00 22.81 107 PHE A O 1
ATOM 827 N N . GLY A 1 108 ? -1.883 26.877 40.574 1.00 22.13 108 GLY A N 1
ATOM 828 C CA . GLY A 1 108 ? -0.732 26.124 40.076 1.00 21.95 108 GLY A CA 1
ATOM 829 C C . GLY A 1 108 ? 0.488 26.982 39.780 1.00 22.64 108 GLY A C 1
ATOM 830 O O . GLY A 1 108 ? 1.534 26.418 39.397 1.00 22.12 108 GLY A O 1
ATOM 831 N N . ASP A 1 109 ? 0.396 28.318 39.953 1.00 22.12 109 ASP A N 1
ATOM 832 C CA . ASP A 1 109 ? 1.579 29.173 39.811 1.00 22.65 109 ASP A CA 1
ATOM 833 C C . ASP A 1 109 ? 2.468 28.902 41.046 1.00 22.55 109 ASP A C 1
ATOM 834 O O . ASP A 1 109 ? 1.955 28.439 42.090 1.00 22.51 109 ASP A O 1
ATOM 839 N N . ALA A 1 110 ? 3.739 29.159 40.992 1.00 23.18 110 ALA A N 1
ATOM 840 C CA . ALA A 1 110 ? 4.678 28.944 42.077 1.00 23.57 110 ALA A CA 1
ATOM 841 C C . ALA A 1 110 ? 4.205 29.597 43.376 1.00 25.06 110 ALA A C 1
ATOM 842 O O . ALA A 1 110 ? 3.788 30.769 43.390 1.00 24.45 110 ALA A O 1
ATOM 844 N N . GLN A 1 111 ? 4.325 28.871 44.491 1.00 25.15 111 GLN A N 1
ATOM 845 C CA . GLN A 1 111 ? 3.925 29.442 45.779 1.00 26.70 111 GLN A CA 1
ATOM 846 C C . GLN A 1 111 ? 5.170 29.881 46.562 1.00 27.42 111 GLN A C 1
ATOM 847 O O . GLN A 1 111 ? 5.424 29.424 47.677 1.00 29.50 111 GLN A O 1
ATOM 853 N N . SER A 1 112 ? 5.956 30.759 45.967 1.00 27.41 112 SER A N 1
ATOM 854 C CA . SER A 1 112 ? 7.167 31.286 46.630 1.00 27.00 112 SER A CA 1
ATOM 855 C C . SER A 1 112 ? 7.143 32.807 46.542 1.00 26.99 112 SER A C 1
ATOM 856 O O . SER A 1 112 ? 6.240 33.386 45.900 1.00 25.64 112 SER A O 1
ATOM 859 N N . SER A 1 113 ? 8.020 33.468 47.234 1.00 26.85 113 SER A N 1
ATOM 860 C CA . SER A 1 113 ? 8.171 34.913 47.258 1.00 26.00 113 SER A CA 1
ATOM 861 C C . SER A 1 113 ? 9.424 35.264 46.468 1.00 25.26 113 SER A C 1
ATOM 862 O O . SER A 1 113 ? 10.500 34.698 46.693 1.00 25.03 113 SER A O 1
ATOM 865 N N . PHE A 1 114 ? 9.303 36.185 45.560 1.00 24.46 114 PHE A N 1
ATOM 866 C CA . PHE A 1 114 ? 10.459 36.614 44.772 1.00 23.61 114 PHE A CA 1
ATOM 867 C C . PHE A 1 114 ? 10.168 38.014 44.214 1.00 24.20 114 PHE A C 1
ATOM 868 O O . PHE A 1 114 ? 8.990 38.390 44.145 1.00 23.12 114 PHE A O 1
ATOM 876 N N . PHE A 1 115 ? 11.218 38.760 43.881 1.00 23.00 115 PHE A N 1
ATOM 877 C CA . PHE A 1 115 ? 11.003 40.092 43.299 1.00 23.29 115 PHE A CA 1
ATOM 878 C C . PHE A 1 115 ? 10.506 39.970 41.854 1.00 22.55 115 PHE A C 1
ATOM 879 O O . PHE A 1 115 ? 10.822 39.038 41.111 1.00 22.40 115 PHE A O 1
ATOM 887 N N . ALA A 1 116 ? 9.741 40.999 41.464 1.00 22.34 116 ALA A N 1
ATOM 888 C CA . ALA A 1 116 ? 9.265 41.030 40.053 1.00 21.44 116 ALA A CA 1
ATOM 889 C C . ALA A 1 116 ? 9.036 42.505 39.723 1.00 21.32 116 ALA A C 1
ATOM 890 O O . ALA A 1 116 ? 8.946 43.328 40.659 1.00 20.35 116 ALA A O 1
ATOM 892 N N . TYR A 1 117 ? 8.810 42.832 38.457 1.00 20.11 117 TYR A N 1
ATOM 893 C CA . TYR A 1 117 ? 8.500 44.231 38.133 1.00 19.32 117 TYR A CA 1
ATOM 894 C 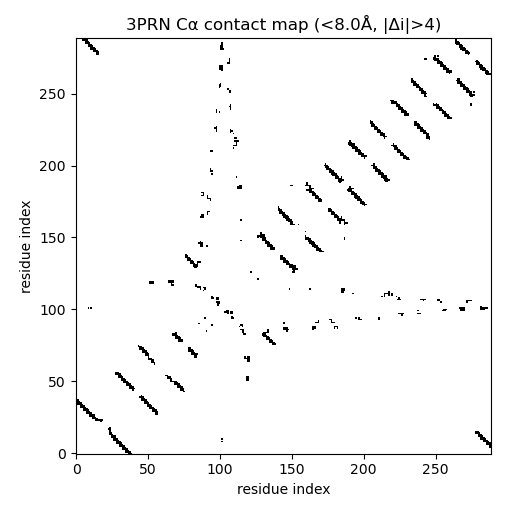C . TYR A 1 117 ? 7.391 44.803 39.030 1.00 19.56 117 TYR A C 1
ATOM 895 O O . TYR A 1 117 ? 6.334 44.188 39.157 1.00 19.54 117 TYR A O 1
ATOM 904 N N . ASN A 1 118 ? 7.589 45.998 39.578 1.00 18.62 118 ASN A N 1
ATOM 905 C CA . ASN A 1 118 ? 6.559 46.550 40.499 1.00 19.11 118 ASN A CA 1
ATOM 906 C C . ASN A 1 118 ? 5.619 47.439 39.701 1.00 18.98 118 ASN A C 1
ATOM 907 O O . ASN A 1 118 ? 6.069 48.503 39.191 1.00 18.76 118 ASN A O 1
ATOM 912 N N . SER A 1 119 ? 4.371 47.039 39.574 1.00 17.98 119 SER A N 1
ATOM 913 C CA . SER A 1 119 ? 3.448 47.800 38.750 1.00 19.25 119 SER A CA 1
ATOM 914 C C . SER A 1 119 ? 2.986 49.110 39.355 1.00 19.47 119 SER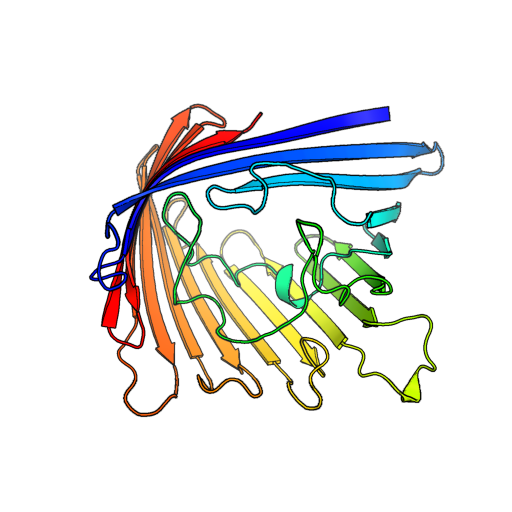 A C 1
ATOM 915 O O . SER A 1 119 ? 2.509 49.946 38.555 1.00 19.82 119 SER A O 1
ATOM 918 N N . LYS A 1 120 ? 3.094 49.296 40.653 1.00 19.41 120 LYS A N 1
ATOM 919 C CA . LYS A 1 120 ? 2.581 50.451 41.328 1.00 19.67 120 LYS A CA 1
ATOM 920 C C . LYS A 1 120 ? 3.539 51.012 42.372 1.00 19.89 120 LYS A C 1
ATOM 921 O O . LYS A 1 120 ? 4.533 50.326 42.650 1.00 20.70 120 LYS A O 1
ATOM 927 N N . TYR A 1 121 ? 3.205 52.145 42.944 1.00 20.23 121 TYR A N 1
ATOM 928 C CA . TYR A 1 121 ? 3.991 52.758 44.004 1.00 20.82 121 TYR A CA 1
ATOM 929 C C . TYR A 1 121 ? 3.825 51.853 45.255 1.00 21.62 121 TYR A C 1
ATOM 930 O O . TYR A 1 121 ? 2.954 50.964 45.275 1.00 21.03 121 TYR A O 1
ATOM 939 N N . ASP A 1 122 ? 4.642 52.029 46.257 1.00 22.09 122 ASP A N 1
ATOM 940 C CA . ASP A 1 122 ? 4.480 51.250 47.516 1.00 23.90 122 ASP A CA 1
ATOM 941 C C . ASP A 1 122 ? 4.424 52.227 48.690 1.00 24.03 122 ASP A C 1
ATOM 942 O O . ASP A 1 122 ? 5.447 52.845 48.964 1.00 22.82 122 ASP A O 1
ATOM 947 N N . ALA A 1 123 ? 3.277 52.381 49.345 1.00 25.12 123 ALA A N 1
ATOM 948 C CA . ALA A 1 123 ? 3.176 53.394 50.411 1.00 27.51 123 ALA A CA 1
ATOM 949 C C . ALA A 1 123 ? 4.015 53.059 51.643 1.00 27.56 123 ALA A C 1
ATOM 950 O O . ALA A 1 123 ? 4.318 54.006 52.370 1.00 28.64 123 ALA A O 1
ATOM 952 N N . SER A 1 124 ? 4.431 51.810 51.846 1.00 28.70 124 SER A N 1
ATOM 953 C CA . SER A 1 124 ? 5.261 51.497 53.016 1.00 29.28 124 SER A CA 1
ATOM 954 C C . SER A 1 124 ? 6.628 52.159 52.946 1.00 30.34 124 SER A C 1
ATOM 955 O O . SER A 1 124 ? 7.318 52.261 53.988 1.00 30.28 124 SER A O 1
ATOM 958 N N . GLY A 1 125 ? 7.104 52.579 51.755 1.00 28.42 125 GLY A N 1
ATOM 959 C CA . GLY A 1 125 ? 8.466 53.175 51.742 1.00 28.65 125 GLY A CA 1
ATOM 960 C C . GLY A 1 125 ? 9.500 52.092 51.493 1.00 27.77 125 GLY A C 1
ATOM 961 O O . GLY A 1 125 ? 10.685 52.370 51.265 1.00 28.14 125 GLY A O 1
ATOM 962 N N . ALA A 1 126 ? 9.097 50.823 51.474 1.00 27.78 126 ALA A N 1
ATOM 963 C CA . ALA A 1 126 ? 10.045 49.745 51.287 1.00 27.39 126 ALA A CA 1
ATOM 964 C C . ALA A 1 126 ? 10.754 49.758 49.936 1.00 27.05 126 ALA A C 1
ATOM 965 O O . ALA A 1 126 ? 11.902 49.277 49.903 1.00 27.31 126 ALA A O 1
ATOM 967 N N . LEU A 1 127 ? 10.124 50.235 48.874 1.00 25.88 127 LEU A N 1
ATOM 968 C CA . LEU A 1 127 ? 10.814 50.203 47.574 1.00 24.48 127 LEU A CA 1
ATOM 969 C C . LEU A 1 127 ? 11.566 51.493 47.254 1.00 24.39 127 LEU A C 1
ATOM 970 O O . LEU A 1 127 ? 11.998 51.599 46.088 1.00 23.54 127 LEU A O 1
ATOM 975 N N . ASP A 1 128 ? 11.713 52.458 48.149 1.00 23.03 128 ASP A N 1
ATOM 976 C CA . ASP A 1 128 ? 12.269 53.765 47.768 1.00 23.16 128 ASP A CA 1
ATOM 977 C C . ASP A 1 128 ? 13.673 53.766 47.169 1.00 22.54 128 ASP A C 1
ATOM 978 O O . ASP A 1 128 ? 13.980 54.563 46.285 1.00 21.82 128 ASP A O 1
ATOM 983 N N . ASN A 1 129 ? 14.554 52.860 47.610 1.00 21.93 129 ASN A N 1
ATOM 984 C CA . ASN A 1 129 ? 15.905 52.787 47.073 1.00 22.43 129 ASN A CA 1
ATOM 985 C C . ASN A 1 129 ? 16.159 51.450 46.396 1.00 22.44 129 ASN A C 1
ATOM 986 O O . ASN A 1 129 ? 17.310 51.025 46.248 1.00 21.47 129 ASN A O 1
ATOM 991 N N . TYR A 1 130 ? 15.056 50.807 45.997 1.00 21.55 130 TYR A N 1
ATOM 992 C CA . TYR A 1 130 ? 15.139 49.526 45.319 1.00 22.13 130 TYR A CA 1
ATOM 993 C C . TYR A 1 130 ? 15.667 49.766 43.905 1.00 21.72 130 TYR A C 1
ATOM 994 O O . TYR A 1 130 ? 15.229 50.616 43.138 1.00 22.33 130 TYR A O 1
ATOM 1003 N N . ASN A 1 131 ? 16.677 49.003 43.506 1.00 22.61 131 ASN A N 1
ATOM 1004 C CA . ASN A 1 131 ? 17.290 49.129 42.185 1.00 22.53 131 ASN A CA 1
ATOM 1005 C C . ASN A 1 131 ? 17.813 47.801 41.667 1.00 22.75 131 ASN A C 1
ATOM 1006 O O . ASN A 1 131 ? 18.502 47.055 42.381 1.00 23.25 131 ASN A O 1
ATOM 1011 N N . GLY A 1 132 ? 17.442 47.461 40.436 1.00 22.20 132 GLY A N 1
ATOM 1012 C CA . GLY A 1 132 ? 17.889 46.213 39.850 1.00 21.95 132 GLY A CA 1
ATOM 1013 C C . GLY A 1 132 ? 18.639 46.464 38.551 1.00 23.02 132 GLY A C 1
ATOM 1014 O O . GLY A 1 132 ? 18.590 47.568 37.964 1.00 22.13 132 GLY A O 1
ATOM 1015 N N . ILE A 1 133 ? 19.352 45.426 38.112 1.00 23.08 133 ILE A N 1
ATOM 1016 C CA . ILE A 1 133 ? 20.007 45.414 36.806 1.00 23.97 133 ILE A CA 1
ATOM 1017 C C . ILE A 1 133 ? 19.578 44.090 36.158 1.00 24.24 133 ILE A C 1
ATOM 1018 O O . ILE A 1 133 ? 19.540 43.051 36.851 1.00 23.68 133 ILE A O 1
ATOM 1027 N N . ALA A 1 134 ? 19.197 44.066 34.907 1.00 23.89 134 ALA A N 1
ATOM 1028 C CA . ALA A 1 134 ? 18.847 42.770 34.319 1.00 24.83 134 ALA A CA 1
ATOM 1029 C C . ALA A 1 134 ? 19.536 42.709 32.932 1.00 25.71 134 ALA A C 1
ATOM 1030 O O . ALA A 1 134 ? 19.814 43.760 32.342 1.00 25.02 134 ALA A O 1
ATOM 1032 N N . VAL A 1 135 ? 19.786 41.490 32.496 1.00 26.00 135 VAL A N 1
ATOM 1033 C CA . VAL A 1 135 ? 20.381 41.329 31.166 1.00 27.30 135 VAL A CA 1
ATOM 1034 C C . VAL A 1 135 ? 19.644 40.189 30.504 1.00 28.77 135 VAL A C 1
ATOM 1035 O O . VAL A 1 135 ? 19.474 39.129 31.159 1.00 27.64 135 VAL A O 1
ATOM 1039 N N . THR A 1 136 ? 19.158 40.372 29.273 1.00 29.72 136 THR A N 1
ATOM 1040 C CA . THR A 1 136 ? 18.546 39.319 28.518 1.00 32.55 136 THR A CA 1
ATOM 1041 C C . THR A 1 136 ? 19.246 39.197 27.133 1.00 35.94 136 THR A C 1
ATOM 1042 O O . THR A 1 136 ? 19.704 40.167 26.528 1.00 33.27 136 THR A O 1
ATOM 1046 N N . TYR A 1 137 ? 19.302 37.938 26.706 1.00 38.28 137 TYR A N 1
ATOM 1047 C CA . TYR A 1 137 ? 19.934 37.589 25.456 1.00 42.78 137 TYR A CA 1
ATOM 1048 C C . TYR A 1 137 ? 19.033 36.570 24.746 1.00 45.10 137 TYR A C 1
ATOM 1049 O O . TYR A 1 137 ? 18.820 35.456 25.238 1.00 45.11 137 TYR A O 1
ATOM 1058 N N . SER A 1 138 ? 18.497 37.011 23.614 1.00 48.16 138 SER A N 1
ATOM 1059 C CA . SER A 1 138 ? 17.609 36.187 22.767 1.00 52.59 138 SER A CA 1
ATOM 1060 C C . SER A 1 138 ? 18.373 35.780 21.480 1.00 55.19 138 SER A C 1
ATOM 1061 O O . SER A 1 138 ? 18.557 36.609 20.573 1.00 55.47 138 SER A O 1
ATOM 1064 N N . ILE A 1 139 ? 18.810 34.530 21.473 1.00 56.89 139 ILE A N 1
ATOM 1065 C CA . ILE A 1 139 ? 19.660 33.934 20.428 1.00 60.11 139 ILE A CA 1
ATOM 1066 C C . ILE A 1 139 ? 18.996 32.784 19.688 1.00 60.42 139 ILE A C 1
ATOM 1067 O O . ILE A 1 139 ? 19.423 31.597 19.662 1.00 61.66 139 ILE A O 1
ATOM 1072 N N . SER A 1 140 ? 17.868 33.087 19.014 1.00 60.93 140 SER A N 1
ATOM 1073 C CA . SER A 1 140 ? 17.043 32.226 18.202 1.00 60.49 140 SER A CA 1
ATOM 1074 C C . SER A 1 140 ? 16.568 30.927 18.855 1.00 59.91 140 SER A C 1
ATOM 1075 O O . SER A 1 140 ? 17.272 29.895 18.940 1.00 60.36 140 SER A O 1
ATOM 1078 N N . GLY A 1 141 ? 15.289 30.965 19.303 1.00 58.83 141 GLY A N 1
ATOM 1079 C CA . GLY A 1 141 ? 14.729 29.781 19.974 1.00 56.30 141 GLY A CA 1
ATOM 1080 C C . GLY A 1 141 ? 15.155 29.782 21.458 1.00 54.51 141 GLY A C 1
ATOM 1081 O O . GLY A 1 141 ? 14.390 29.313 22.290 1.00 54.55 141 GLY A O 1
ATOM 1082 N N . VAL A 1 142 ? 16.347 30.261 21.744 1.00 52.78 142 VAL A N 1
ATOM 1083 C CA . VAL A 1 142 ? 16.879 30.353 23.093 1.00 50.42 142 VAL A CA 1
ATOM 1084 C C . VAL A 1 142 ? 16.739 31.758 23.689 1.00 48.52 142 VAL A C 1
ATOM 1085 O O . VAL A 1 142 ? 16.757 32.819 23.017 1.00 48.76 142 VAL A O 1
ATOM 1089 N N . ASN A 1 143 ? 16.374 31.778 24.980 1.00 46.04 143 ASN A N 1
ATOM 1090 C CA . ASN A 1 143 ? 16.305 33.011 25.737 1.00 41.67 143 ASN A CA 1
ATOM 1091 C C . ASN A 1 143 ? 17.077 32.764 27.042 1.00 40.09 143 ASN A C 1
ATOM 1092 O O . ASN A 1 143 ? 16.807 31.780 27.713 1.00 38.86 143 ASN A O 1
ATOM 1097 N N . LEU A 1 144 ? 17.973 33.669 27.388 1.00 37.99 144 LEU A N 1
ATOM 1098 C CA . LEU A 1 144 ? 18.683 33.664 28.631 1.00 35.79 144 LEU A CA 1
ATOM 1099 C C . LEU A 1 144 ? 18.218 34.909 29.438 1.00 34.61 144 LEU A C 1
ATOM 1100 O O . LEU A 1 144 ? 18.199 35.992 28.822 1.00 33.48 144 LEU A O 1
ATOM 1105 N N . TYR A 1 145 ? 18.122 34.791 30.733 1.00 32.42 145 TYR A N 1
ATOM 1106 C CA . TYR A 1 145 ? 17.774 35.918 31.582 1.00 30.84 145 TYR A CA 1
ATOM 1107 C C . TYR A 1 145 ? 18.627 35.940 32.834 1.00 30.85 145 TYR A C 1
ATOM 1108 O O . TYR A 1 145 ? 18.755 34.912 33.505 1.00 30.34 145 TYR A O 1
ATOM 1117 N N . LEU A 1 146 ? 19.141 37.095 33.219 1.00 29.73 146 LEU A N 1
ATOM 1118 C CA . LEU A 1 146 ? 19.889 37.257 34.428 1.00 29.72 146 LEU A CA 1
ATOM 1119 C C . LEU A 1 146 ? 19.368 38.486 35.183 1.00 29.19 146 LEU A C 1
ATOM 1120 O O . LEU A 1 146 ? 19.124 39.485 34.495 1.00 29.05 146 LEU A O 1
ATOM 1125 N N . SER A 1 147 ? 19.195 38.402 36.487 1.00 27.74 147 SER A N 1
ATOM 1126 C CA . SER A 1 147 ? 18.733 39.654 37.134 1.00 26.46 147 SER A CA 1
ATOM 1127 C C . SER A 1 147 ? 19.404 39.748 38.488 1.00 26.38 147 SER A C 1
ATOM 1128 O O . SER A 1 147 ? 19.701 38.709 39.115 1.00 25.56 147 SER A O 1
ATOM 1131 N N . TYR A 1 148 ? 19.677 40.972 38.892 1.00 25.81 148 TYR A N 1
ATOM 1132 C CA . TYR A 1 148 ? 20.281 41.244 40.205 1.00 25.46 148 TYR A CA 1
ATOM 1133 C C . TYR A 1 148 ? 19.505 42.391 40.841 1.00 25.61 148 TYR A C 1
ATOM 1134 O O . TYR A 1 148 ? 19.351 43.465 40.191 1.00 25.00 148 TYR A O 1
ATOM 1143 N N . VAL A 1 149 ? 18.922 42.180 42.006 1.00 24.40 149 VAL A N 1
ATOM 1144 C CA . VAL A 1 149 ? 18.117 43.246 42.606 1.00 24.31 149 VAL A CA 1
ATOM 1145 C C . VAL A 1 149 ? 18.664 43.589 43.978 1.00 24.21 149 VAL A C 1
ATOM 1146 O O . VAL A 1 149 ? 18.858 42.717 44.837 1.00 23.66 149 VAL A O 1
ATOM 1150 N N . ASP A 1 150 ? 18.966 44.854 44.192 1.00 24.14 150 ASP A N 1
ATOM 1151 C CA . ASP A 1 150 ? 19.401 45.305 45.538 1.00 23.61 150 ASP A CA 1
ATOM 1152 C C . ASP A 1 150 ? 18.218 46.084 46.076 1.00 24.47 150 ASP A C 1
ATOM 1153 O O . ASP A 1 150 ? 17.859 47.137 45.518 1.00 24.16 150 ASP A O 1
ATOM 1158 N N . PRO A 1 151 ? 17.576 45.651 47.134 1.00 24.93 151 PRO A N 1
ATOM 1159 C CA . PRO A 1 151 ? 16.406 46.343 47.669 1.00 24.87 151 PRO A CA 1
ATOM 1160 C C . PRO A 1 151 ? 16.678 47.655 48.313 1.00 25.10 151 PRO A C 1
ATOM 1161 O O . PRO A 1 151 ? 15.757 48.481 48.571 1.00 25.15 151 PRO A O 1
ATOM 1165 N N . ASP A 1 152 ? 17.937 47.974 48.633 1.00 24.70 152 ASP A N 1
ATOM 1166 C CA . ASP A 1 152 ? 18.231 49.290 49.174 1.00 25.29 152 ASP A CA 1
ATOM 1167 C C . ASP A 1 152 ? 19.666 49.612 48.765 1.00 26.02 152 ASP A C 1
ATOM 1168 O O . ASP A 1 152 ? 20.631 49.374 49.537 1.00 25.13 152 ASP A O 1
ATOM 1173 N N . GLN A 1 153 ? 19.799 50.181 47.574 1.00 24.50 153 GLN A N 1
ATOM 1174 C CA . GLN A 1 153 ? 21.098 50.471 47.005 1.00 26.09 153 GLN A CA 1
ATOM 1175 C C . GLN A 1 153 ? 21.900 51.547 47.699 1.00 26.23 153 GLN A C 1
ATOM 1176 O O . GLN A 1 153 ? 23.102 51.688 47.389 1.00 26.49 153 GLN A O 1
ATOM 1182 N N . THR A 1 154 ? 21.362 52.364 48.559 1.00 26.87 154 THR A N 1
ATOM 1183 C CA . THR A 1 154 ? 22.147 53.428 49.154 1.00 29.36 154 THR A CA 1
ATOM 1184 C C . THR A 1 154 ? 22.909 52.886 50.381 1.00 30.91 154 THR A C 1
ATOM 1185 O O . THR A 1 154 ? 23.924 53.472 50.757 1.00 30.99 154 THR A O 1
ATOM 1189 N N . VAL A 1 155 ? 22.450 51.821 50.968 1.00 31.94 155 VAL A N 1
ATOM 1190 C CA . VAL A 1 155 ? 23.087 51.304 52.212 1.00 35.13 155 VAL A CA 1
ATOM 1191 C C . VAL A 1 155 ? 24.205 50.364 51.862 1.00 36.15 155 VAL A C 1
ATOM 1192 O O . VAL A 1 155 ? 24.154 49.665 50.815 1.00 36.91 155 VAL A O 1
ATOM 1196 N N . ASP A 1 156 ? 25.265 50.304 52.655 1.00 37.95 156 ASP A N 1
ATOM 1197 C CA . ASP A 1 156 ? 26.366 49.409 52.368 1.00 39.90 156 ASP A CA 1
ATOM 1198 C C . ASP A 1 156 ? 25.920 48.016 51.922 1.00 40.26 156 ASP A C 1
ATOM 1199 O O . ASP A 1 156 ? 25.108 47.327 52.548 1.00 39.92 156 ASP A O 1
ATOM 1204 N N . SER A 1 157 ? 26.508 47.547 50.862 1.00 40.87 157 SER A N 1
ATOM 1205 C CA . SER A 1 157 ? 26.215 46.294 50.212 1.00 42.89 157 SER A CA 1
ATOM 1206 C C . SER A 1 157 ? 26.209 45.051 51.076 1.00 43.68 157 SER A C 1
ATOM 1207 O O . SER A 1 157 ? 25.430 44.100 50.864 1.00 43.29 157 SER A O 1
ATOM 1210 N N . SER A 1 158 ? 27.081 44.981 52.091 1.00 44.04 158 SER A N 1
ATOM 1211 C CA . SER A 1 158 ? 27.090 43.782 52.956 1.00 44.91 158 SER A CA 1
ATOM 1212 C C . SER A 1 158 ? 26.027 43.859 54.026 1.00 44.22 158 SER A C 1
ATOM 1213 O O . SER A 1 158 ? 25.798 42.897 54.799 1.00 45.61 158 SER A O 1
ATOM 1216 N N . LEU A 1 159 ? 25.307 44.968 54.143 1.00 43.93 159 LEU A N 1
ATOM 1217 C CA . LEU A 1 159 ? 24.254 45.060 55.145 1.00 43.24 159 LEU A CA 1
ATOM 1218 C C . LEU A 1 159 ? 22.875 44.693 54.621 1.00 42.81 159 LEU A C 1
ATOM 1219 O O . LEU A 1 159 ? 21.877 44.783 55.376 1.00 43.03 159 LEU A O 1
ATOM 1224 N N . VAL A 1 160 ? 22.725 44.375 53.324 1.00 41.43 160 VAL A N 1
ATOM 1225 C CA . VAL A 1 160 ? 21.378 44.057 52.790 1.00 39.55 160 VAL A CA 1
ATOM 1226 C C . VAL A 1 160 ? 21.436 42.757 52.019 1.00 37.10 160 VAL A C 1
ATOM 1227 O O . VAL A 1 160 ? 22.505 42.334 51.569 1.00 37.24 160 VAL A O 1
ATOM 1231 N N . THR A 1 161 ? 20.341 42.080 51.837 1.00 36.02 161 THR A N 1
ATOM 1232 C CA . THR A 1 161 ? 20.368 40.832 51.073 1.00 34.40 161 THR A CA 1
ATOM 1233 C C . THR A 1 161 ? 19.961 41.127 49.635 1.00 33.49 161 THR A C 1
ATOM 1234 O O . THR A 1 161 ? 18.850 41.605 49.437 1.00 33.23 161 THR A O 1
ATOM 1238 N N . GLU A 1 162 ? 20.794 40.838 48.684 1.00 32.61 162 GLU A N 1
ATOM 1239 C CA . GLU A 1 162 ? 20.444 41.092 47.281 1.00 32.27 162 GLU A CA 1
ATOM 1240 C C . GLU A 1 162 ? 19.942 39.801 46.650 1.00 31.11 162 GLU A C 1
ATOM 1241 O O . GLU A 1 162 ? 20.351 38.734 47.091 1.00 31.33 162 GLU A O 1
ATOM 1247 N N . GLU A 1 163 ? 19.072 39.897 45.643 1.00 30.16 163 GLU A N 1
ATOM 1248 C CA . GLU A 1 163 ? 18.529 38.737 44.982 1.00 27.56 163 GLU A CA 1
ATOM 1249 C C . GLU A 1 163 ? 19.224 38.544 43.637 1.00 28.46 163 GLU A C 1
ATOM 1250 O O . GLU A 1 163 ? 19.329 39.469 42.830 1.00 27.32 163 GLU A O 1
ATOM 1256 N N . PHE A 1 164 ? 19.715 37.342 43.405 1.00 27.22 164 PHE A N 1
ATOM 1257 C CA . PHE A 1 164 ? 20.349 37.029 42.118 1.00 28.02 164 PHE A CA 1
ATOM 1258 C C . PHE A 1 164 ? 19.583 35.901 41.450 1.00 27.06 164 PHE A C 1
ATOM 1259 O O . PHE A 1 164 ? 19.319 34.853 42.055 1.00 27.14 164 PHE A O 1
ATOM 1267 N N . GLY A 1 165 ? 19.231 36.128 40.204 1.00 26.23 165 GLY A N 1
ATOM 1268 C CA . GLY A 1 165 ? 18.425 35.159 39.469 1.00 25.91 165 GLY A CA 1
ATOM 1269 C C . GLY A 1 165 ? 19.014 34.807 38.120 1.00 26.24 165 GLY A C 1
ATOM 1270 O O . GLY A 1 165 ? 19.525 35.665 37.376 1.00 25.76 165 GLY A O 1
ATOM 1271 N N . ILE A 1 166 ? 18.747 33.562 37.707 1.00 26.88 166 ILE A N 1
ATOM 1272 C CA . ILE A 1 166 ? 19.129 33.196 36.325 1.00 26.46 166 ILE A CA 1
ATOM 1273 C C . ILE A 1 166 ? 18.096 32.281 35.733 1.00 26.38 166 ILE A C 1
ATOM 1274 O O . ILE A 1 166 ? 17.481 31.435 36.429 1.00 26.68 166 ILE A O 1
ATOM 1279 N N . ALA A 1 167 ? 17.871 32.354 34.438 1.00 25.94 167 ALA A N 1
ATOM 1280 C CA . ALA A 1 167 ? 16.896 31.534 33.767 1.00 27.23 167 ALA A CA 1
ATOM 1281 C C . ALA A 1 167 ? 17.174 31.385 32.276 1.00 27.51 167 ALA A C 1
ATOM 1282 O O . ALA A 1 167 ? 17.801 32.201 31.631 1.00 28.31 167 ALA A O 1
ATOM 1284 N N . ALA A 1 168 ? 16.605 30.319 31.722 1.00 29.13 168 ALA A N 1
ATOM 1285 C CA . ALA A 1 168 ? 16.656 30.065 30.296 1.00 30.60 168 ALA A CA 1
ATOM 1286 C C . ALA A 1 168 ? 15.461 29.270 29.835 1.00 31.16 168 ALA A C 1
ATOM 1287 O O . ALA A 1 168 ? 14.783 28.541 30.585 1.00 30.85 168 ALA A O 1
ATOM 1289 N N . ASP A 1 169 ? 15.055 29.500 28.599 1.00 32.01 169 ASP A N 1
ATOM 1290 C CA . ASP A 1 169 ? 14.032 28.719 27.965 1.00 34.15 169 ASP A CA 1
ATOM 1291 C C . ASP A 1 169 ? 14.444 28.469 26.494 1.00 36.16 169 ASP A C 1
ATOM 1292 O O . ASP A 1 169 ? 15.312 29.109 25.875 1.00 35.35 169 ASP A O 1
ATOM 1297 N N . TRP A 1 170 ? 13.776 27.453 25.961 1.00 37.30 170 TRP A N 1
ATOM 1298 C CA . TRP A 1 170 ? 14.121 26.955 24.635 1.00 40.55 170 TRP A CA 1
ATOM 1299 C C . TRP A 1 170 ? 12.882 26.302 24.063 1.00 41.40 170 TRP A C 1
ATOM 1300 O O . TRP A 1 170 ? 12.131 25.600 24.735 1.00 40.53 170 TRP A O 1
ATOM 1311 N N . SER A 1 171 ? 12.710 26.571 22.773 1.00 42.89 171 SER A N 1
ATOM 1312 C CA . SER A 1 171 ? 11.525 26.001 22.143 1.00 45.66 171 SER A CA 1
ATOM 1313 C C . SER A 1 171 ? 11.759 25.692 20.675 1.00 47.79 171 SER A C 1
ATOM 1314 O O . SER A 1 171 ? 12.640 26.291 20.022 1.00 47.83 171 SER A O 1
ATOM 1317 N N . ASN A 1 172 ? 11.006 24.734 20.142 1.00 49.17 172 ASN A N 1
ATOM 1318 C CA . ASN A 1 172 ? 10.917 24.547 18.694 1.00 51.61 172 ASN A CA 1
ATOM 1319 C C . ASN A 1 172 ? 9.433 24.586 18.354 1.00 53.31 172 ASN A C 1
ATOM 1320 O O . ASN A 1 172 ? 8.619 25.239 19.038 1.00 53.41 172 ASN A O 1
ATOM 1325 N N . ASP A 1 173 ? 8.974 23.882 17.327 1.00 54.37 173 ASP A N 1
ATOM 1326 C CA . ASP A 1 173 ? 7.523 23.951 17.045 1.00 56.64 173 ASP A CA 1
ATOM 1327 C C . ASP A 1 173 ? 6.652 23.127 17.989 1.00 55.61 173 ASP A C 1
ATOM 1328 O O . ASP A 1 173 ? 5.456 23.426 18.226 1.00 56.65 173 ASP A O 1
ATOM 1333 N N . MET A 1 174 ? 7.179 22.041 18.557 1.00 55.21 174 MET A N 1
ATOM 1334 C CA . MET A 1 174 ? 6.475 21.107 19.380 1.00 53.55 174 MET A CA 1
ATOM 1335 C C . MET A 1 174 ? 6.809 20.984 20.856 1.00 51.45 174 MET A C 1
ATOM 1336 O O . MET A 1 174 ? 5.900 20.661 21.648 1.00 51.51 174 MET A O 1
ATOM 1341 N N . ILE A 1 175 ? 8.059 21.109 21.258 1.00 49.57 175 ILE A N 1
ATOM 1342 C CA . ILE A 1 175 ? 8.495 20.991 22.633 1.00 46.66 175 ILE A CA 1
ATOM 1343 C C . ILE A 1 175 ? 9.036 22.320 23.155 1.00 44.85 175 ILE A C 1
ATOM 1344 O O . ILE A 1 175 ? 9.690 23.033 22.406 1.00 44.52 175 ILE A O 1
ATOM 1349 N N . SER A 1 176 ? 8.859 22.596 24.447 1.00 42.79 176 SER A N 1
ATOM 1350 C CA . SER A 1 176 ? 9.476 23.731 25.098 1.00 39.65 176 SER A CA 1
ATOM 1351 C C . SER A 1 176 ? 9.967 23.282 26.483 1.00 38.03 176 SER A C 1
ATOM 1352 O O . SER A 1 176 ? 9.308 22.509 27.148 1.00 37.12 176 SER A O 1
ATOM 1355 N N . LEU A 1 177 ? 11.135 23.796 26.811 1.00 36.49 177 LEU A N 1
ATOM 1356 C CA . LEU A 1 177 ? 11.769 23.546 28.077 1.00 34.56 177 LEU A CA 1
ATOM 1357 C C . LEU A 1 177 ? 12.162 24.897 28.720 1.00 34.06 177 LEU A C 1
ATOM 1358 O O . LEU A 1 177 ? 12.520 25.802 28.011 1.00 32.68 177 LEU A O 1
ATOM 1363 N N . ALA A 1 178 ? 12.140 24.937 30.052 1.00 32.32 178 ALA A N 1
ATOM 1364 C CA . ALA A 1 178 ? 12.475 26.186 30.737 1.00 31.50 178 ALA A CA 1
ATOM 1365 C C . ALA A 1 178 ? 12.976 25.834 32.133 1.00 30.37 178 ALA A C 1
ATOM 1366 O O . ALA A 1 178 ? 12.539 24.845 32.712 1.00 30.02 178 ALA A O 1
ATOM 1368 N N . ALA A 1 179 ? 13.872 26.637 32.648 1.00 30.10 179 ALA A N 1
ATOM 1369 C CA . ALA A 1 179 ? 14.388 26.392 34.000 1.00 30.06 179 ALA A CA 1
ATOM 1370 C C . ALA A 1 179 ? 14.803 27.753 34.566 1.00 29.88 179 ALA A C 1
ATOM 1371 O O . ALA A 1 179 ? 15.190 28.666 33.794 1.00 29.82 179 ALA A O 1
ATOM 1373 N N . ALA A 1 180 ? 14.760 27.858 35.865 1.00 29.48 180 ALA A N 1
ATOM 1374 C CA . ALA A 1 180 ? 15.122 29.098 36.534 1.00 29.47 180 ALA A CA 1
ATOM 1375 C C . ALA A 1 180 ? 15.599 28.772 37.942 1.00 29.87 180 ALA A C 1
ATOM 1376 O O . ALA A 1 180 ? 15.072 27.846 38.559 1.00 30.23 180 ALA A O 1
ATOM 1378 N N . TYR A 1 181 ? 16.476 29.614 38.459 1.00 29.73 181 TYR A N 1
ATOM 1379 C CA . TYR A 1 181 ? 16.989 29.465 39.809 1.00 29.97 181 TYR A CA 1
ATOM 1380 C C . TYR A 1 181 ? 17.263 30.861 40.359 1.00 29.23 181 TYR A C 1
ATOM 1381 O O . TYR A 1 181 ? 17.867 31.658 39.614 1.00 29.94 181 TYR A O 1
ATOM 1390 N N . THR A 1 182 ? 16.904 31.161 41.551 1.00 27.95 182 THR A N 1
ATOM 1391 C CA . THR A 1 182 ? 17.086 32.441 42.186 1.00 27.79 182 THR A CA 1
ATOM 1392 C C . THR A 1 182 ? 17.539 32.279 43.621 1.00 27.69 182 THR A C 1
ATOM 1393 O O . THR A 1 182 ? 16.856 31.562 44.365 1.00 28.18 182 THR A O 1
ATOM 1397 N N . THR A 1 183 ? 18.641 32.915 44.020 1.00 27.92 183 THR A N 1
ATOM 1398 C CA . THR A 1 183 ? 19.089 32.797 45.395 1.00 27.90 183 THR A CA 1
ATOM 1399 C C . THR A 1 183 ? 18.652 34.044 46.162 1.00 28.49 183 THR A C 1
ATOM 1400 O O . THR A 1 183 ? 18.570 35.180 45.624 1.00 27.71 183 THR A O 1
ATOM 1404 N N . ASP A 1 184 ? 18.285 33.849 47.408 1.00 26.96 184 ASP A N 1
ATOM 1405 C CA . ASP A 1 184 ? 17.829 34.872 48.323 1.00 27.62 184 ASP A CA 1
ATOM 1406 C C . ASP A 1 184 ? 16.660 35.669 47.679 1.00 26.52 184 ASP A C 1
ATOM 1407 O O . ASP A 1 184 ? 16.595 36.891 47.710 1.00 25.62 184 ASP A O 1
ATOM 1412 N N . ALA A 1 185 ? 15.751 34.884 47.140 1.00 26.62 185 ALA A N 1
ATOM 1413 C CA . ALA A 1 185 ? 14.573 35.405 46.455 1.00 26.18 185 ALA A CA 1
ATOM 1414 C C . ALA A 1 185 ? 13.774 36.309 47.382 1.00 27.13 185 ALA A C 1
ATOM 1415 O O . ALA A 1 185 ? 13.516 35.948 48.537 1.00 26.19 185 ALA A O 1
ATOM 1417 N N . GLY A 1 186 ? 13.421 37.513 46.869 1.00 26.73 186 GLY A N 1
ATOM 1418 C CA . GLY A 1 186 ? 12.618 38.438 47.652 1.00 27.29 186 GLY A CA 1
ATOM 1419 C C . GLY A 1 186 ? 13.444 39.141 48.715 1.00 28.18 186 GLY A C 1
ATOM 1420 O O . GLY A 1 186 ? 12.879 39.835 49.548 1.00 27.85 186 GLY A O 1
ATOM 1421 N N . GLY A 1 187 ? 14.755 38.967 48.641 1.00 28.45 187 GLY A N 1
ATOM 1422 C CA . GLY A 1 187 ? 15.629 39.595 49.632 1.00 29.69 187 GLY A CA 1
ATOM 1423 C C . GLY A 1 187 ? 15.537 38.832 50.974 1.00 30.74 187 GLY A C 1
ATOM 1424 O O . GLY A 1 187 ? 15.897 39.385 52.004 1.00 30.51 187 GLY A O 1
ATOM 1425 N N . ILE A 1 188 ? 15.130 37.575 50.950 1.00 31.41 188 ILE A N 1
ATOM 1426 C CA . ILE A 1 188 ? 15.042 36.753 52.175 1.00 32.26 188 ILE A CA 1
ATOM 1427 C C . ILE A 1 188 ? 16.213 35.781 52.190 1.00 32.78 188 ILE A C 1
ATOM 1428 O O . ILE A 1 188 ? 16.340 34.946 51.274 1.00 31.67 188 ILE A O 1
ATOM 1433 N N . VAL A 1 189 ? 17.080 35.914 53.199 1.00 32.91 189 VAL A N 1
ATOM 1434 C CA . VAL A 1 189 ? 18.253 35.026 53.241 1.00 34.51 189 VAL A CA 1
ATOM 1435 C C . VAL A 1 189 ? 17.832 33.561 53.189 1.00 34.01 189 VAL A C 1
ATOM 1436 O O . VAL A 1 189 ? 16.943 33.169 53.933 1.00 34.59 189 VAL A O 1
ATOM 1440 N N . ASP A 1 190 ? 18.512 32.772 52.397 1.00 34.48 190 ASP A N 1
ATOM 1441 C CA . ASP A 1 190 ? 18.361 31.371 52.196 1.00 35.44 190 ASP A CA 1
ATOM 1442 C C . ASP A 1 190 ? 17.068 30.951 51.521 1.00 34.51 190 ASP A C 1
ATOM 1443 O O . ASP A 1 190 ? 16.791 29.739 51.449 1.00 34.81 190 ASP A O 1
ATOM 1448 N N . ASN A 1 191 ? 16.305 31.913 50.990 1.00 33.52 191 ASN A N 1
ATOM 1449 C CA . ASN A 1 191 ? 15.063 31.537 50.276 1.00 31.82 191 ASN A CA 1
ATOM 1450 C C . ASN A 1 191 ? 15.480 31.208 48.857 1.00 31.98 191 ASN A C 1
ATOM 1451 O O . ASN A 1 191 ? 15.425 32.105 47.993 1.00 31.58 191 ASN A O 1
ATOM 1456 N N . ASP A 1 192 ? 16.011 30.030 48.579 1.00 30.55 192 ASP A N 1
ATOM 1457 C CA . ASP A 1 192 ? 16.503 29.709 47.259 1.00 30.35 192 ASP A CA 1
ATOM 1458 C C . ASP A 1 192 ? 15.442 28.917 46.502 1.00 29.89 192 ASP A C 1
ATOM 1459 O O . ASP A 1 192 ? 14.923 27.898 46.994 1.00 30.25 192 ASP A O 1
ATOM 1464 N N . ILE A 1 193 ? 15.028 29.427 45.335 1.00 28.33 193 ILE A N 1
ATOM 1465 C CA . ILE A 1 193 ? 13.894 28.807 44.661 1.00 26.91 193 ILE A CA 1
ATOM 1466 C C . ILE A 1 193 ? 14.276 28.320 43.287 1.00 25.81 193 ILE A C 1
ATOM 1467 O O . ILE A 1 193 ? 15.277 28.766 42.721 1.00 25.74 193 ILE A O 1
ATOM 1472 N N . ALA A 1 194 ? 13.522 27.380 42.728 1.00 25.50 194 ALA A N 1
ATOM 1473 C CA . ALA A 1 194 ? 13.923 26.857 41.420 1.00 25.41 194 ALA A CA 1
ATOM 1474 C C . ALA A 1 194 ? 12.686 26.368 40.673 1.00 25.08 194 ALA A C 1
ATOM 1475 O O . ALA A 1 194 ? 11.709 26.007 41.296 1.00 25.48 194 ALA A O 1
ATOM 1477 N N . PHE A 1 195 ? 12.786 26.336 39.382 1.00 25.04 195 PHE A N 1
ATOM 1478 C CA . PHE A 1 195 ? 11.724 25.927 38.511 1.00 25.75 195 PHE A CA 1
ATOM 1479 C C . PHE A 1 195 ? 12.282 25.121 37.347 1.00 26.06 195 PHE A C 1
ATOM 1480 O O . PHE A 1 195 ? 13.318 25.450 36.756 1.00 27.22 195 PHE A O 1
ATOM 1488 N N . VAL A 1 196 ? 11.537 24.089 36.961 1.00 26.29 196 VAL A N 1
ATOM 1489 C CA . VAL A 1 196 ? 11.897 23.374 35.740 1.00 26.88 196 VAL A CA 1
ATOM 1490 C C . VAL A 1 196 ? 10.550 23.027 35.096 1.00 27.03 196 VAL A C 1
ATOM 1491 O O . VAL A 1 196 ? 9.655 22.607 35.839 1.00 26.41 196 VAL A O 1
ATOM 1495 N N . GLY A 1 197 ? 10.407 23.303 33.822 1.00 26.57 197 GLY A N 1
ATOM 1496 C CA . GLY A 1 197 ? 9.141 22.979 33.195 1.00 27.74 197 GLY A CA 1
ATOM 1497 C C . GLY A 1 197 ? 9.333 22.485 31.778 1.00 28.35 197 GLY A C 1
ATOM 1498 O O . GLY A 1 197 ? 10.331 22.750 31.105 1.00 28.95 197 GLY A O 1
ATOM 1499 N N . ALA A 1 198 ? 8.305 21.854 31.258 1.00 29.36 198 ALA A N 1
ATOM 1500 C CA . ALA A 1 198 ? 8.324 21.416 29.865 1.00 31.09 198 ALA A CA 1
ATOM 1501 C C . ALA A 1 198 ? 6.895 21.357 29.383 1.00 32.48 198 ALA A C 1
ATOM 1502 O O . ALA A 1 198 ? 5.953 21.233 30.190 1.00 32.43 198 ALA A O 1
ATOM 1504 N N . ALA A 1 199 ? 6.703 21.508 28.088 1.00 34.23 199 ALA A N 1
ATOM 1505 C CA . ALA A 1 199 ? 5.423 21.517 27.430 1.00 37.18 199 ALA A CA 1
ATOM 1506 C C . ALA A 1 199 ? 5.549 20.873 26.031 1.00 39.91 199 ALA A C 1
ATOM 1507 O O . ALA A 1 199 ? 6.570 20.965 25.339 1.00 39.20 199 ALA A O 1
ATOM 1509 N N . TYR A 1 200 ? 4.443 20.281 25.632 1.00 42.84 200 TYR A N 1
ATOM 1510 C CA . TYR A 1 200 ? 4.381 19.586 24.349 1.00 46.19 200 TYR A CA 1
ATOM 1511 C C . TYR A 1 200 ? 3.159 20.051 23.592 1.00 48.07 200 TYR A C 1
ATOM 1512 O O . TYR A 1 200 ? 2.066 19.909 24.149 1.00 47.38 200 TYR A O 1
ATOM 1521 N N . LYS A 1 201 ? 3.328 20.597 22.390 1.00 50.22 201 LYS A N 1
ATOM 1522 C CA . LYS A 1 201 ? 2.165 21.027 21.597 1.00 54.61 201 LYS A CA 1
ATOM 1523 C C . LYS A 1 201 ? 1.686 19.784 20.814 1.00 56.23 201 LYS A C 1
ATOM 1524 O O . LYS A 1 201 ? 2.247 19.463 19.785 1.00 56.63 201 LYS A O 1
ATOM 1530 N N . PHE A 1 202 ? 0.811 19.017 21.436 1.00 58.63 202 PHE A N 1
ATOM 1531 C CA . PHE A 1 202 ? 0.379 17.729 20.928 1.00 61.68 202 PHE A CA 1
ATOM 1532 C C . PHE A 1 202 ? -0.579 17.901 19.760 1.00 62.60 202 PHE A C 1
ATOM 1533 O O . PHE A 1 202 ? -1.247 16.962 19.323 1.00 63.45 202 PHE A O 1
ATOM 1541 N N . ASN A 1 203 ? -0.522 19.070 19.140 1.00 63.54 203 ASN A N 1
ATOM 1542 C CA . ASN A 1 203 ? -1.338 19.322 17.938 1.00 64.66 203 ASN A CA 1
ATOM 1543 C C . ASN A 1 203 ? -0.966 20.756 17.534 1.00 64.22 203 ASN A C 1
ATOM 1544 O O . ASN A 1 203 ? 0.041 21.307 18.019 1.00 65.11 203 ASN A O 1
ATOM 1549 N N . ASP A 1 204 ? -1.788 21.297 16.688 1.00 63.97 204 ASP A N 1
ATOM 1550 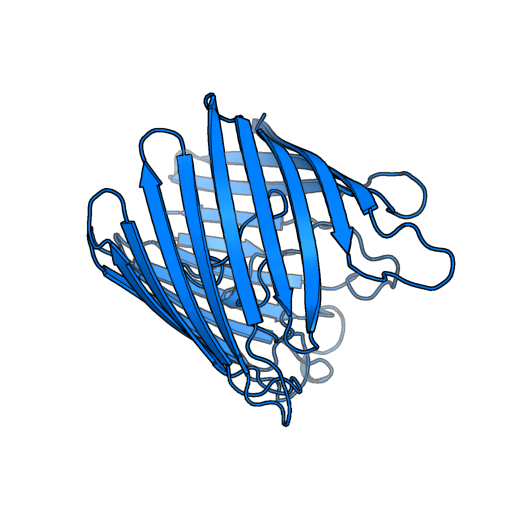C CA . ASP A 1 204 ? -1.732 22.698 16.248 1.00 62.90 204 ASP A CA 1
ATOM 1551 C C . ASP A 1 204 ? -2.646 23.459 17.228 1.00 61.29 204 ASP A C 1
ATOM 1552 O O . ASP A 1 204 ? -2.560 24.692 17.359 1.00 61.76 204 ASP A O 1
ATOM 1557 N N . ALA A 1 205 ? -3.466 22.623 17.894 1.00 59.47 205 ALA A N 1
ATOM 1558 C CA . ALA A 1 205 ? -4.579 23.056 18.766 1.00 56.73 205 ALA A CA 1
ATOM 1559 C C . ALA A 1 205 ? -4.431 22.817 20.263 1.00 54.59 205 ALA A C 1
ATOM 1560 O O . ALA A 1 205 ? -5.063 23.513 21.065 1.00 54.90 205 ALA A O 1
ATOM 1562 N N . GLY A 1 206 ? -3.661 21.822 20.683 1.00 52.98 206 GLY A N 1
ATOM 1563 C CA . GLY A 1 206 ? -3.525 21.559 22.102 1.00 49.36 206 GLY A CA 1
ATOM 1564 C C . GLY A 1 206 ? -2.112 21.636 22.625 1.00 47.31 206 GLY A C 1
ATOM 1565 O O . GLY A 1 206 ? -1.130 21.505 21.900 1.00 47.04 206 GLY A O 1
ATOM 1566 N N . THR A 1 207 ? -2.032 21.826 23.955 1.00 45.10 207 THR A N 1
ATOM 1567 C CA . THR A 1 207 ? -0.716 21.808 24.612 1.00 41.14 207 THR A CA 1
ATOM 1568 C C . THR A 1 207 ? -0.855 21.184 25.989 1.00 39.25 207 THR A C 1
ATOM 1569 O O . THR A 1 207 ? -1.895 21.333 26.648 1.00 38.43 207 THR A O 1
ATOM 1573 N N . VAL A 1 208 ? 0.128 20.428 26.473 1.00 36.77 208 VAL A N 1
ATOM 1574 C CA . VAL A 1 208 ? 0.093 19.828 27.786 1.00 34.12 208 VAL A CA 1
ATOM 1575 C C . VAL A 1 208 ? 1.465 20.128 28.397 1.00 33.47 208 VAL A C 1
ATOM 1576 O O . VAL A 1 208 ? 2.470 20.061 27.672 1.00 33.84 208 VAL A O 1
ATOM 1583 N N . GLY A 1 209 ? 1.489 20.494 29.670 1.00 31.84 209 GLY A N 1
ATOM 1584 C CA . GLY A 1 209 ? 2.763 20.809 30.277 1.00 30.52 209 GLY A CA 1
ATOM 1585 C C . GLY A 1 209 ? 2.776 20.405 31.761 1.00 29.58 209 GLY A C 1
ATOM 1586 O O . GLY A 1 209 ? 1.794 20.060 32.407 1.00 29.54 209 GLY A O 1
ATOM 1587 N N . LEU A 1 210 ? 3.971 20.450 32.285 1.00 29.12 210 LEU A N 1
ATOM 1588 C CA . LEU A 1 210 ? 4.306 20.087 33.628 1.00 29.34 210 LEU A CA 1
ATOM 1589 C C . LEU A 1 210 ? 5.369 21.037 34.141 1.00 28.60 210 LEU A C 1
ATOM 1590 O O . LEU A 1 210 ? 6.465 21.068 33.600 1.00 29.28 210 LEU A O 1
ATOM 1595 N N . ASN A 1 211 ? 5.075 21.718 35.231 1.00 28.07 211 ASN A N 1
ATOM 1596 C CA . ASN A 1 211 ? 6.017 22.590 35.891 1.00 27.75 211 ASN A CA 1
ATOM 1597 C C . ASN A 1 211 ? 6.280 22.048 37.303 1.00 27.93 211 ASN A C 1
ATOM 1598 O O . ASN A 1 211 ? 5.316 21.631 37.980 1.00 28.32 211 ASN A O 1
ATOM 1603 N N . TRP A 1 212 ? 7.513 22.073 37.713 1.00 27.59 212 TRP A N 1
ATOM 1604 C CA . TRP A 1 212 ? 7.944 21.642 39.022 1.00 27.78 212 TRP A CA 1
ATOM 1605 C C . TRP A 1 212 ? 8.622 22.805 39.724 1.00 27.02 212 TRP A C 1
ATOM 1606 O O . TRP A 1 212 ? 9.439 23.492 39.071 1.00 27.75 212 TRP A O 1
ATOM 1617 N N . TYR A 1 213 ? 8.363 23.044 41.006 1.00 27.11 213 TYR A N 1
ATOM 1618 C CA . TYR A 1 213 ? 9.079 24.091 41.711 1.00 26.67 213 TYR A CA 1
ATOM 1619 C C . TYR A 1 213 ? 9.664 23.604 43.046 1.00 27.40 213 TYR A C 1
ATOM 1620 O O . TYR A 1 213 ? 9.014 22.814 43.772 1.00 27.19 213 TYR A O 1
ATOM 1629 N N . ASP A 1 214 ? 10.723 24.255 43.425 1.00 26.61 214 ASP A N 1
ATOM 1630 C CA . ASP A 1 214 ? 11.258 24.247 44.767 1.00 27.76 214 ASP A CA 1
ATOM 1631 C C . ASP A 1 214 ? 10.940 25.676 45.279 1.00 27.38 214 ASP A C 1
ATOM 1632 O O . ASP A 1 214 ? 11.471 26.627 44.697 1.00 27.17 214 ASP A O 1
ATOM 1637 N N . ASN A 1 215 ? 10.061 25.793 46.242 1.00 26.81 215 ASN A N 1
ATOM 1638 C CA . ASN A 1 215 ? 9.524 27.000 46.770 1.00 26.73 215 ASN A CA 1
ATOM 1639 C C . ASN A 1 215 ? 10.322 27.583 47.906 1.00 27.05 215 ASN A C 1
ATOM 1640 O O . ASN A 1 215 ? 9.862 28.470 48.598 1.00 26.38 215 ASN A O 1
ATOM 1645 N N . GLY A 1 216 ? 11.580 27.142 48.044 1.00 27.90 216 GLY A N 1
ATOM 1646 C CA . GLY A 1 216 ? 12.461 27.713 49.055 1.00 29.25 216 GLY A CA 1
ATOM 1647 C C . GLY A 1 216 ? 11.916 27.679 50.474 1.00 30.22 216 GLY A C 1
ATOM 1648 O O . GLY A 1 216 ? 11.561 26.589 50.936 1.00 30.32 216 GLY A O 1
ATOM 1649 N N . LEU A 1 217 ? 11.849 28.794 51.183 1.00 30.53 217 LEU A N 1
ATOM 1650 C CA . LEU A 1 217 ? 11.388 28.794 52.565 1.00 31.36 217 LEU A CA 1
ATOM 1651 C C . LEU A 1 217 ? 9.868 28.824 52.661 1.00 31.66 217 LEU A C 1
ATOM 1652 O O . LEU A 1 217 ? 9.335 28.841 53.775 1.00 31.53 217 LEU A O 1
ATOM 1657 N N . SER A 1 218 ? 9.117 28.868 51.555 1.00 30.73 218 SER A N 1
ATOM 1658 C CA . SER A 1 218 ? 7.673 28.884 51.676 1.00 30.14 218 SER A CA 1
ATOM 1659 C C . SER A 1 218 ? 7.122 27.668 52.434 1.00 31.07 218 SER A C 1
ATOM 1660 O O . SER A 1 218 ? 7.646 26.542 52.267 1.00 30.83 218 SER A O 1
ATOM 1663 N N . THR A 1 219 ? 5.997 27.773 53.133 1.00 30.53 219 THR A N 1
ATOM 1664 C CA . THR A 1 219 ? 5.447 26.584 53.777 1.00 32.32 219 THR A CA 1
ATOM 1665 C C . THR A 1 219 ? 4.865 25.605 52.781 1.00 31.58 219 THR A C 1
ATOM 1666 O O . THR A 1 219 ? 4.556 24.463 53.204 1.00 31.93 219 THR A O 1
ATOM 1670 N N . ALA A 1 220 ? 4.762 25.956 51.505 1.00 30.82 220 ALA A N 1
ATOM 1671 C CA . ALA A 1 220 ? 4.146 25.029 50.561 1.00 30.08 220 ALA A CA 1
ATOM 1672 C C . ALA A 1 220 ? 5.064 23.851 50.256 1.00 30.09 220 ALA A C 1
ATOM 1673 O O . ALA A 1 220 ? 4.590 22.770 49.935 1.00 29.83 220 ALA A O 1
ATOM 1675 N N . GLY A 1 221 ? 6.378 24.047 50.365 1.00 29.72 221 GLY A N 1
ATOM 1676 C CA . GLY A 1 221 ? 7.347 23.008 50.023 1.00 29.39 221 GLY A CA 1
ATOM 1677 C C . GLY A 1 221 ? 7.382 22.861 48.505 1.00 30.12 221 GLY A C 1
ATOM 1678 O O . GLY A 1 221 ? 6.935 23.769 47.745 1.00 30.64 221 GLY A O 1
ATOM 1679 N N . ASP A 1 222 ? 7.865 21.756 47.971 1.00 28.84 222 ASP A N 1
ATOM 1680 C CA . ASP A 1 222 ? 7.920 21.504 46.557 1.00 28.26 222 ASP A CA 1
ATOM 1681 C C . ASP A 1 222 ? 6.527 21.390 45.954 1.00 27.87 222 ASP A C 1
ATOM 1682 O O . ASP A 1 222 ? 5.529 21.117 46.639 1.00 26.77 222 ASP A O 1
ATOM 1687 N N . GLN A 1 223 ? 6.478 21.622 44.643 1.00 26.54 223 GLN A N 1
ATOM 1688 C CA . GLN A 1 223 ? 5.170 21.702 43.999 1.00 25.75 223 GLN A CA 1
ATOM 1689 C C . GLN A 1 223 ? 5.231 21.207 42.586 1.00 25.88 223 GLN A C 1
ATOM 1690 O O . GLN A 1 223 ? 6.169 21.416 41.822 1.00 26.25 223 GLN A O 1
ATOM 1696 N N . VAL A 1 224 ? 4.130 20.615 42.145 1.00 25.68 224 VAL A N 1
ATOM 1697 C CA . VAL A 1 224 ? 4.078 20.170 40.753 1.00 25.89 224 VAL A CA 1
ATOM 1698 C C . VAL A 1 224 ? 2.738 20.617 40.199 1.00 25.93 224 VAL A C 1
ATOM 1699 O O . VAL A 1 224 ? 1.716 20.535 40.885 1.00 26.03 224 VAL A O 1
ATOM 1706 N N . THR A 1 225 ? 2.766 21.127 38.975 1.00 26.27 225 THR A N 1
ATOM 1707 C CA . THR A 1 225 ? 1.539 21.590 38.324 1.00 25.97 225 THR A CA 1
ATOM 1708 C C . THR A 1 225 ? 1.515 20.940 36.931 1.00 26.50 225 THR A C 1
ATOM 1709 O O . THR A 1 225 ? 2.513 21.025 36.212 1.00 27.25 225 THR A O 1
ATOM 1713 N N . LEU A 1 226 ? 0.394 20.329 36.667 1.00 26.89 226 LEU A N 1
ATOM 1714 C CA . LEU A 1 226 ? 0.106 19.705 35.385 1.00 27.77 226 LEU A CA 1
ATOM 1715 C C . LEU A 1 226 ? -1.050 20.477 34.759 1.00 26.68 226 LEU A C 1
ATOM 1716 O O . LEU A 1 226 ? -2.106 20.684 35.364 1.00 27.48 226 LEU A O 1
ATOM 1721 N N . TYR A 1 227 ? -0.820 20.959 33.516 1.00 27.00 227 TYR A N 1
ATOM 1722 C CA . TYR A 1 227 ? -1.891 21.727 32.887 1.00 26.85 227 TYR A CA 1
ATOM 1723 C C . TYR A 1 227 ? -2.012 21.435 31.407 1.00 26.88 227 TYR A C 1
ATOM 1724 O O . TYR A 1 227 ? -1.113 20.871 30.783 1.00 26.92 227 TYR A O 1
ATOM 1733 N N . GLY A 1 228 ? -3.128 21.882 30.852 1.00 27.07 228 GLY A N 1
ATOM 1734 C CA . GLY A 1 228 ? -3.328 21.691 29.422 1.00 28.82 228 GLY A CA 1
ATOM 1735 C C . GLY A 1 228 ? -4.349 22.675 28.878 1.00 30.31 228 GLY A C 1
ATOM 1736 O O . GLY A 1 228 ? -5.164 23.238 29.624 1.00 29.51 228 GLY A O 1
ATOM 1737 N N . ASN A 1 229 ? -4.321 22.862 27.564 1.00 30.08 229 ASN A N 1
ATOM 1738 C CA . ASN A 1 229 ? -5.306 23.759 26.963 1.00 32.91 229 ASN A CA 1
ATOM 1739 C C . ASN A 1 229 ? -5.566 23.268 25.522 1.00 33.57 229 ASN A C 1
ATOM 1740 O O . ASN A 1 229 ? -4.699 22.621 24.918 1.00 33.95 229 ASN A O 1
ATOM 1745 N N . TYR A 1 230 ? -6.753 23.587 25.064 1.00 35.40 230 TYR A N 1
ATOM 1746 C CA . TYR A 1 230 ? -7.144 23.163 23.725 1.00 36.80 230 TYR A CA 1
ATOM 1747 C C . TYR A 1 230 ? -8.026 24.206 23.055 1.00 37.69 230 TYR A C 1
ATOM 1748 O O . TYR A 1 230 ? -8.999 24.649 23.660 1.00 36.82 230 TYR A O 1
ATOM 1757 N N . ALA A 1 231 ? -7.676 24.554 21.815 1.00 37.91 231 ALA A N 1
ATOM 1758 C CA . ALA A 1 231 ? -8.425 25.562 21.066 1.00 39.67 231 ALA A CA 1
ATOM 1759 C C . ALA A 1 231 ? -9.335 24.958 20.003 1.00 40.50 231 ALA A C 1
ATOM 1760 O O . ALA A 1 231 ? -8.889 24.148 19.193 1.00 40.63 231 ALA A O 1
ATOM 1762 N N . PHE A 1 232 ? -10.583 25.316 20.031 1.00 40.98 232 PHE A N 1
ATOM 1763 C CA . PHE A 1 232 ? -11.634 24.932 19.123 1.00 42.77 232 PHE A CA 1
ATOM 1764 C C . PHE A 1 232 ? -12.087 26.222 18.391 1.00 41.74 232 PHE A C 1
ATOM 1765 O O . PHE A 1 232 ? -13.080 26.838 18.825 1.00 41.98 232 PHE A O 1
ATOM 1773 N N . GLY A 1 233 ? -11.376 26.621 17.342 1.00 41.84 233 GLY A N 1
ATOM 1774 C CA . GLY A 1 233 ? -11.835 27.864 16.661 1.00 40.48 233 GLY A CA 1
ATOM 1775 C C . GLY A 1 233 ? -11.564 29.084 17.540 1.00 39.69 233 GLY A C 1
ATOM 1776 O O . GLY A 1 233 ? -10.370 29.299 17.835 1.00 40.16 233 GLY A O 1
ATOM 1777 N N . ALA A 1 234 ? -12.564 29.864 17.939 1.00 38.41 234 ALA A N 1
ATOM 1778 C CA . ALA A 1 234 ? -12.257 31.047 18.767 1.00 37.15 234 ALA A CA 1
ATOM 1779 C C . AL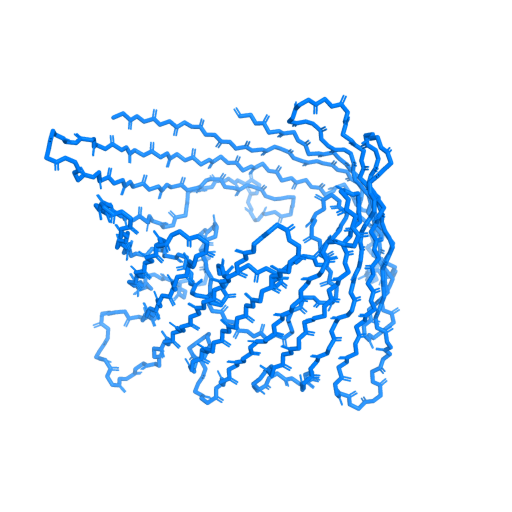A A 1 234 ? -12.238 30.745 20.269 1.00 36.85 234 ALA A C 1
ATOM 1780 O O . ALA A 1 234 ? -11.995 31.616 21.120 1.00 35.88 234 ALA A O 1
ATOM 1782 N N . THR A 1 235 ? -12.647 29.524 20.627 1.00 35.59 235 THR A N 1
ATOM 1783 C CA . THR A 1 235 ? -12.755 29.145 22.032 1.00 34.86 235 THR A CA 1
ATOM 1784 C C . THR A 1 235 ? -11.570 28.334 22.526 1.00 33.96 235 THR A C 1
ATOM 1785 O O . THR A 1 235 ? -11.149 27.395 21.837 1.00 33.92 235 THR A O 1
ATOM 1789 N N . THR A 1 236 ? -11.021 28.671 23.683 1.00 32.43 236 THR A N 1
ATOM 1790 C CA . THR A 1 236 ? -9.916 27.914 24.243 1.00 31.17 236 THR A CA 1
ATOM 1791 C C . THR A 1 236 ? -10.398 27.333 25.590 1.00 30.57 236 THR A C 1
ATOM 1792 O O . THR A 1 236 ? -11.032 27.999 26.400 1.00 30.49 236 THR A O 1
ATOM 1796 N N . VAL A 1 237 ? -10.087 26.060 25.812 1.00 29.79 237 VAL A N 1
ATOM 1797 C CA . VAL A 1 237 ? -10.495 25.455 27.102 1.00 28.42 237 VAL A CA 1
ATOM 1798 C C . VAL A 1 237 ? -9.219 25.171 27.853 1.00 28.21 237 VAL A C 1
ATOM 1799 O O . VAL A 1 237 ? -8.236 24.730 27.265 1.00 27.51 237 VAL A O 1
ATOM 1806 N N . ARG A 1 238 ? -9.159 25.478 29.165 1.00 27.60 238 ARG A N 1
ATOM 1807 C CA . ARG A 1 238 ? -7.949 25.270 29.957 1.00 27.37 238 ARG A CA 1
ATOM 1808 C C . ARG A 1 238 ? -8.223 24.490 31.245 1.00 26.41 238 ARG A C 1
ATOM 1809 O O . ARG A 1 238 ? -9.306 24.615 31.814 1.00 27.03 238 ARG A O 1
ATOM 1817 N N . ALA A 1 239 ? -7.220 23.761 31.717 1.00 26.46 239 ALA A N 1
ATOM 1818 C CA . ALA A 1 239 ? -7.361 23.023 32.972 1.00 26.22 239 ALA A CA 1
ATOM 1819 C C . ALA A 1 239 ? -6.010 22.869 33.638 1.00 25.22 239 ALA A C 1
ATOM 1820 O O . ALA A 1 239 ? -4.986 22.917 32.977 1.00 25.92 239 ALA A O 1
ATOM 1822 N N . TYR A 1 240 ? -5.960 22.598 34.932 1.00 24.90 240 TYR A N 1
ATOM 1823 C CA . TYR A 1 240 ? -4.734 22.300 35.637 1.00 25.11 240 TYR A CA 1
ATOM 1824 C C . TYR A 1 240 ? -5.044 21.545 36.937 1.00 24.59 240 TYR A C 1
ATOM 1825 O O . TYR A 1 240 ? -6.172 21.662 37.426 1.00 24.71 240 TYR A O 1
ATOM 1834 N N . VAL A 1 241 ? -4.031 20.870 37.463 1.00 25.04 241 VAL A N 1
ATOM 1835 C CA . VAL A 1 241 ? -4.132 20.236 38.748 1.00 24.65 241 VAL A CA 1
ATOM 1836 C C . VAL A 1 241 ? -2.779 20.593 39.393 1.00 24.95 241 VAL A C 1
ATOM 1837 O O . VAL A 1 241 ? -1.806 20.626 38.620 1.00 25.04 241 VAL A O 1
ATOM 1844 N N . SER A 1 242 ? -2.755 20.853 40.681 1.00 24.25 242 SER A N 1
ATOM 1845 C CA . SER A 1 242 ? -1.453 21.176 41.304 1.00 25.25 242 SER A CA 1
ATOM 1846 C C . SER A 1 242 ? -1.451 20.570 42.718 1.00 24.63 242 SER A C 1
ATOM 1847 O O . SER A 1 242 ? -2.498 20.581 43.374 1.00 25.57 242 SER A O 1
ATOM 1850 N N . ASP A 1 243 ? -0.324 20.104 43.149 1.00 26.00 243 ASP A N 1
ATOM 1851 C CA . ASP A 1 243 ? -0.012 19.551 44.425 1.00 27.49 243 ASP A CA 1
ATOM 1852 C C . ASP A 1 243 ? 1.212 20.213 45.075 1.00 27.45 243 ASP A C 1
ATOM 1853 O O . ASP A 1 243 ? 2.262 20.434 44.440 1.00 28.25 243 ASP A O 1
ATOM 1858 N N . ILE A 1 244 ? 1.086 20.480 46.366 1.00 27.36 244 ILE A N 1
ATOM 1859 C CA . ILE A 1 244 ? 2.210 20.989 47.133 1.00 27.85 244 ILE A CA 1
ATOM 1860 C C . ILE A 1 244 ? 2.538 19.953 48.215 1.00 29.41 244 ILE A C 1
ATOM 1861 O O . ILE A 1 244 ? 1.677 19.107 48.523 1.00 28.53 244 ILE A O 1
ATOM 1866 N N . ASP A 1 245 ? 3.711 20.016 48.787 1.00 29.89 245 ASP A N 1
ATOM 1867 C CA . ASP A 1 245 ? 4.152 19.165 49.863 1.00 32.70 245 ASP A CA 1
ATOM 1868 C C . ASP A 1 245 ? 3.578 19.539 51.229 1.00 31.74 245 ASP A C 1
ATOM 1869 O O . ASP A 1 245 ? 3.740 18.693 52.141 1.00 33.77 245 ASP A O 1
ATOM 1874 N N . ARG A 1 246 ? 3.032 20.710 51.471 1.00 32.25 246 ARG A N 1
ATOM 1875 C CA . ARG A 1 246 ? 2.534 21.018 52.814 1.00 30.97 246 ARG A CA 1
ATOM 1876 C C . ARG A 1 246 ? 1.585 19.918 53.314 1.00 30.95 246 ARG A C 1
ATOM 1877 O O . ARG A 1 246 ? 0.624 19.470 52.701 1.00 30.44 246 ARG A O 1
ATOM 1885 N N . ALA A 1 247 ? 1.834 19.548 54.585 1.00 30.10 247 ALA A N 1
ATOM 1886 C CA . ALA A 1 247 ? 1.060 18.519 55.262 1.00 29.40 247 ALA A CA 1
ATOM 1887 C C . ALA A 1 247 ? -0.425 18.869 55.253 1.00 27.44 247 ALA A C 1
ATOM 1888 O O . ALA A 1 247 ? -0.822 19.956 55.690 1.00 28.31 247 ALA A O 1
ATOM 1890 N N . GLY A 1 248 ? -1.210 17.948 54.754 1.00 27.71 248 GLY A N 1
ATOM 1891 C CA . GLY A 1 248 ? -2.672 18.065 54.796 1.00 25.86 248 GLY A CA 1
ATOM 1892 C C . GLY A 1 248 ? -3.283 18.902 53.679 1.00 26.85 248 GLY A C 1
ATOM 1893 O O . GLY A 1 248 ? -4.520 19.040 53.639 1.00 24.49 248 GLY A O 1
ATOM 1894 N N . ALA A 1 249 ? -2.448 19.458 52.794 1.00 25.15 249 ALA A N 1
ATOM 1895 C CA . ALA A 1 249 ? -3.035 20.279 51.709 1.00 26.25 249 ALA A CA 1
ATOM 1896 C C . ALA A 1 249 ? -3.922 19.479 50.785 1.00 25.80 249 ALA A C 1
ATOM 1897 O O . ALA A 1 249 ? -3.695 18.331 50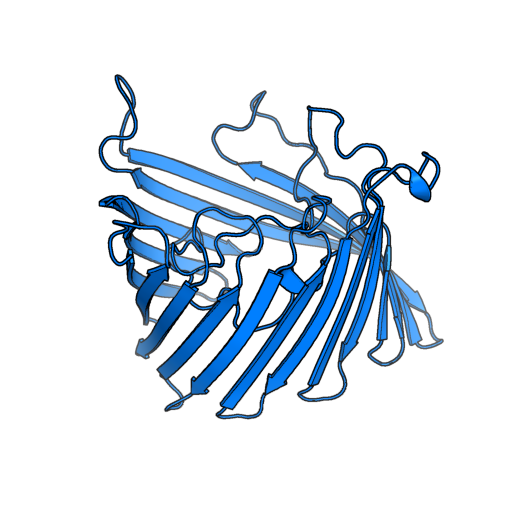.474 1.00 26.83 249 ALA A O 1
ATOM 1899 N N . ASP A 1 250 ? -4.968 20.083 50.229 1.00 26.54 250 ASP A N 1
ATOM 1900 C CA . ASP A 1 250 ? -5.806 19.513 49.192 1.00 26.58 250 ASP A CA 1
ATOM 1901 C C . ASP A 1 250 ? -5.095 19.657 47.839 1.00 27.10 250 ASP A C 1
ATOM 1902 O O . ASP A 1 250 ? -4.211 20.478 47.651 1.00 25.78 250 ASP A O 1
ATOM 1907 N N . THR A 1 251 ? -5.535 18.885 46.860 1.00 27.06 251 THR A N 1
ATOM 1908 C CA . THR A 1 251 ? -5.070 19.076 45.486 1.00 27.40 251 THR A CA 1
ATOM 1909 C C . THR A 1 251 ? -5.812 20.283 44.923 1.00 27.67 251 THR A C 1
ATOM 1910 O O . THR A 1 251 ? -7.047 20.392 45.098 1.00 28.53 251 THR A O 1
ATOM 1914 N N . ALA A 1 252 ? -5.056 21.200 44.317 1.00 27.05 252 ALA A N 1
ATOM 1915 C CA . ALA A 1 252 ? -5.734 22.362 43.731 1.00 26.51 252 ALA A CA 1
ATOM 1916 C C . ALA A 1 252 ? -6.016 22.008 42.264 1.00 26.29 252 ALA A C 1
ATOM 1917 O O . ALA A 1 252 ? -5.265 21.253 41.636 1.00 26.47 252 ALA A O 1
ATOM 1919 N N . TYR A 1 253 ? -7.076 22.564 41.754 1.00 26.46 253 TYR A N 1
ATOM 1920 C CA . TYR A 1 253 ? -7.448 22.354 40.378 1.00 26.77 253 TYR A CA 1
ATOM 1921 C C . TYR A 1 253 ? -8.265 23.534 39.850 1.00 26.52 253 TYR A C 1
ATOM 1922 O O . TYR A 1 253 ? -8.825 24.365 40.527 1.00 25.28 253 TYR A O 1
ATOM 1931 N N . GLY A 1 254 ? -8.313 23.578 38.490 1.00 26.20 254 GLY A N 1
ATOM 1932 C CA . GLY A 1 254 ? -9.105 24.652 37.872 1.00 24.61 254 GLY A CA 1
ATOM 1933 C C . GLY A 1 254 ? -9.485 24.289 36.444 1.00 24.91 254 GLY A C 1
ATOM 1934 O O . GLY A 1 254 ? -8.782 23.568 35.736 1.00 24.95 254 GLY A O 1
ATOM 1935 N N . ILE A 1 255 ? -10.596 24.837 36.011 1.00 24.48 255 ILE A N 1
ATOM 1936 C CA . ILE A 1 255 ? -11.094 24.660 34.668 1.00 25.63 255 ILE A CA 1
ATOM 1937 C C . ILE A 1 255 ? -11.604 26.020 34.187 1.00 25.37 255 ILE A C 1
ATOM 1938 O O . ILE A 1 255 ? -12.229 26.798 34.915 1.00 25.27 255 ILE A O 1
ATOM 1943 N N . GLY A 1 256 ? -11.225 26.398 32.948 1.00 25.98 256 GLY A N 1
ATOM 1944 C CA . GLY A 1 256 ? -11.706 27.691 32.463 1.00 26.19 256 GLY A CA 1
ATOM 1945 C C . GLY A 1 256 ? -11.818 27.668 30.939 1.00 26.27 256 GLY A C 1
ATOM 1946 O O . GLY A 1 256 ? -11.458 26.726 30.226 1.00 26.58 256 GLY A O 1
ATOM 1947 N N . ALA A 1 257 ? -12.222 28.835 30.432 1.00 26.68 257 ALA A N 1
ATOM 1948 C CA . ALA A 1 257 ? -12.319 28.988 28.965 1.00 26.72 257 ALA A CA 1
ATOM 1949 C C . ALA A 1 257 ? -12.113 30.462 28.583 1.00 27.07 257 ALA A C 1
ATOM 1950 O O . ALA A 1 257 ? -12.383 31.393 29.350 1.00 25.80 257 ALA A O 1
ATOM 1952 N N . ASP A 1 258 ? -11.609 30.617 27.372 1.00 26.34 258 ASP A N 1
ATOM 1953 C CA . ASP A 1 258 ? -11.452 31.900 26.748 1.00 27.58 258 ASP A CA 1
ATOM 1954 C C . ASP A 1 258 ? -12.240 31.894 25.418 1.00 28.12 258 ASP A C 1
ATOM 1955 O O . ASP A 1 258 ? -12.268 30.895 24.690 1.00 28.61 258 ASP A O 1
ATOM 1960 N N . TYR A 1 259 ? -12.777 33.065 25.133 1.00 28.52 259 TYR A N 1
ATOM 1961 C CA . TYR A 1 259 ? -13.443 33.276 23.843 1.00 27.93 259 TYR A CA 1
ATOM 1962 C C . TYR A 1 259 ? -12.868 34.559 23.215 1.00 28.01 259 TYR A C 1
ATOM 1963 O O . TYR A 1 259 ? -12.952 35.631 23.830 1.00 26.21 259 TYR A O 1
ATOM 1972 N N . GLN A 1 260 ? -12.305 34.406 22.039 1.00 27.49 260 GLN A N 1
ATOM 1973 C CA . GLN A 1 260 ? -11.705 35.521 21.285 1.00 28.35 260 GLN A CA 1
ATOM 1974 C C . GLN A 1 260 ? -12.819 36.204 20.497 1.00 28.15 260 GLN A C 1
ATOM 1975 O O . GLN A 1 260 ? -13.147 35.817 19.377 1.00 28.48 260 GLN A O 1
ATOM 1981 N N . PHE A 1 261 ? -13.416 37.201 21.076 1.00 27.39 261 PHE A N 1
ATOM 1982 C CA . PHE A 1 261 ? -14.512 37.948 20.499 1.00 27.70 261 PHE A CA 1
ATOM 1983 C C . PHE A 1 261 ? -14.070 38.742 19.269 1.00 27.04 261 PHE A C 1
ATOM 1984 O O . PHE A 1 261 ? -14.839 38.827 18.296 1.00 27.38 261 PHE A O 1
ATOM 1992 N N . ALA A 1 262 ? -12.867 39.280 19.314 1.00 26.81 262 ALA A N 1
ATOM 1993 C CA . ALA A 1 262 ? -12.350 40.062 18.177 1.00 26.99 262 ALA A CA 1
ATOM 1994 C C . ALA A 1 262 ? -10.881 40.257 18.431 1.00 27.30 262 ALA A C 1
ATOM 1995 O O . ALA A 1 262 ? -10.418 39.844 19.529 1.00 26.56 262 ALA A O 1
ATOM 1997 N N . GLU A 1 263 ? -10.131 40.794 17.496 1.00 26.61 263 GLU A N 1
ATOM 1998 C CA . GLU A 1 263 ? -8.718 41.023 17.744 1.00 28.55 263 GLU A CA 1
ATOM 1999 C C . GLU A 1 263 ? -8.627 41.939 19.000 1.00 27.86 263 GLU A C 1
ATOM 2000 O O . GLU A 1 263 ? -9.367 42.956 19.043 1.00 28.36 263 GLU A O 1
ATOM 2006 N N . GLY A 1 264 ? -7.801 41.631 19.964 1.00 27.17 264 GLY A N 1
ATOM 2007 C CA . GLY A 1 264 ? -7.709 42.488 21.133 1.00 26.81 264 GLY A CA 1
ATOM 2008 C C . GLY A 1 264 ? -8.881 42.450 22.132 1.00 26.36 264 GLY A C 1
ATOM 2009 O O . GLY A 1 264 ? -8.875 43.173 23.139 1.00 26.67 264 GLY A O 1
ATOM 2010 N N . VAL A 1 265 ? -9.905 41.652 21.899 1.00 25.32 265 VAL A N 1
ATOM 2011 C CA . VAL A 1 265 ? -10.998 41.549 22.899 1.00 24.51 265 VAL A CA 1
ATOM 2012 C C . VAL A 1 265 ? -11.193 40.082 23.319 1.00 26.18 265 VAL A C 1
ATOM 2013 O O . VAL A 1 265 ? -11.508 39.222 22.468 1.00 25.41 265 VAL A O 1
ATOM 2017 N N . LYS A 1 266 ? -10.980 39.788 24.610 1.00 24.85 266 LYS A N 1
ATOM 2018 C CA . LYS A 1 266 ? -11.090 38.366 25.001 1.00 25.24 266 LYS A CA 1
ATOM 2019 C C . LYS A 1 266 ? -12.006 38.183 26.174 1.00 24.58 266 LYS A C 1
ATOM 2020 O O . LYS A 1 266 ? -11.894 38.954 27.156 1.00 24.51 266 LYS A O 1
ATOM 2026 N N . VAL A 1 267 ? -12.985 37.258 26.107 1.00 24.15 267 VAL A N 1
ATOM 2027 C CA . VAL A 1 267 ? -13.892 37.023 27.251 1.00 22.92 267 VAL A CA 1
ATOM 2028 C C . VAL A 1 267 ? -13.403 35.761 27.969 1.00 23.93 267 VAL A C 1
ATOM 2029 O O . VAL A 1 267 ? -13.057 34.789 27.256 1.00 24.35 267 VAL A O 1
ATOM 2033 N N . SER A 1 268 ? -13.175 35.773 29.268 1.00 23.02 268 SER A N 1
ATOM 2034 C CA . SER A 1 268 ? -12.617 34.587 29.919 1.00 23.44 268 SER A CA 1
ATOM 2035 C C . SER A 1 268 ? -13.326 34.359 31.249 1.00 23.24 268 SER A C 1
ATOM 2036 O O . SER A 1 268 ? -13.865 35.294 31.853 1.00 23.28 268 SER A O 1
ATOM 2039 N N . GLY A 1 269 ? -13.297 33.126 31.693 1.00 23.10 269 GLY A N 1
ATOM 2040 C CA . GLY A 1 269 ? -13.914 32.753 32.969 1.00 22.84 269 GLY A CA 1
ATOM 2041 C C . GLY A 1 269 ? -13.232 31.489 33.527 1.00 23.40 269 GLY A C 1
ATOM 2042 O O . GLY A 1 269 ? -12.579 30.789 32.767 1.00 22.48 269 GLY A O 1
ATOM 2043 N N . SER A 1 270 ? -13.362 31.260 34.859 1.00 22.77 270 SER A N 1
ATOM 2044 C CA . SER A 1 270 ? -12.726 30.059 35.380 1.00 22.46 270 SER A CA 1
ATOM 2045 C C . SER A 1 270 ? -13.435 29.716 36.686 1.00 22.62 270 SER A C 1
ATOM 2046 O O . SER A 1 270 ? -14.144 30.560 37.195 1.00 23.04 270 SER A O 1
ATOM 2049 N N . VAL A 1 271 ? -13.270 28.496 37.130 1.00 23.05 271 VAL A N 1
ATOM 2050 C CA . VAL A 1 271 ? -13.771 28.022 38.428 1.00 23.24 271 VAL A CA 1
ATOM 2051 C C . VAL A 1 271 ? -12.546 27.288 38.989 1.00 23.83 271 VAL A C 1
ATOM 2052 O O . VAL A 1 271 ? -11.941 26.462 38.294 1.00 23.43 271 VAL A O 1
ATOM 2059 N N . GLN A 1 272 ? -12.079 27.626 40.175 1.00 23.03 272 GLN A N 1
ATOM 2060 C CA . GLN A 1 272 ? -10.872 27.032 40.708 1.00 24.63 272 GLN A CA 1
ATOM 2061 C C . GLN A 1 272 ? -11.005 26.664 42.175 1.00 24.18 272 GLN A C 1
ATOM 2062 O O . GLN A 1 272 ? -11.791 27.247 42.916 1.00 25.36 272 GLN A O 1
ATOM 2068 N N . SER A 1 273 ? -10.220 25.697 42.600 1.00 25.06 273 SER A N 1
ATOM 2069 C CA . SER A 1 273 ? -10.263 25.214 44.002 1.00 25.97 273 SER A CA 1
ATOM 2070 C C . SER A 1 273 ? -8.841 25.175 44.543 1.00 26.12 273 SER A C 1
ATOM 2071 O O . SER A 1 273 ? -7.964 24.576 43.885 1.00 26.09 273 SER A O 1
ATOM 2074 N N . GLY A 1 274 ? -8.577 25.801 45.691 1.00 26.22 274 GLY A N 1
ATOM 2075 C CA . GLY A 1 274 ? -7.287 25.935 46.252 1.00 27.48 274 GLY A CA 1
ATOM 2076 C C . GLY A 1 274 ? -6.720 24.827 47.129 1.00 28.31 274 GLY A C 1
ATOM 2077 O O . GLY A 1 274 ? -7.379 23.805 47.334 1.00 28.79 274 GLY A O 1
ATOM 2078 N N . PHE A 1 275 ? -5.525 25.038 47.658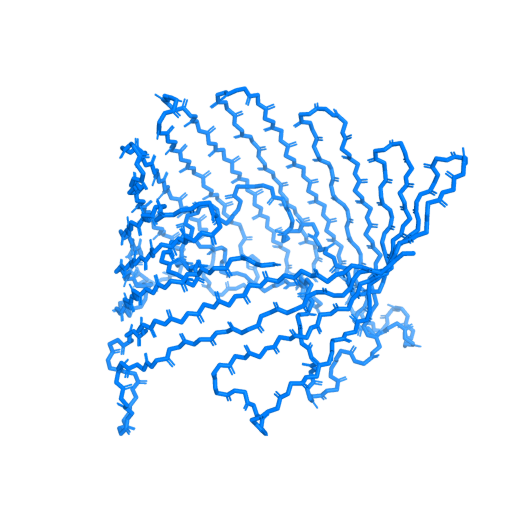 1.00 28.19 275 PHE A N 1
ATOM 2079 C CA . PHE A 1 275 ? -4.871 24.059 48.525 1.00 29.28 275 PHE A CA 1
ATOM 2080 C C . PHE A 1 275 ? -5.540 23.960 49.917 1.00 30.55 275 PHE A C 1
ATOM 2081 O O . PHE A 1 275 ? -5.354 22.944 50.6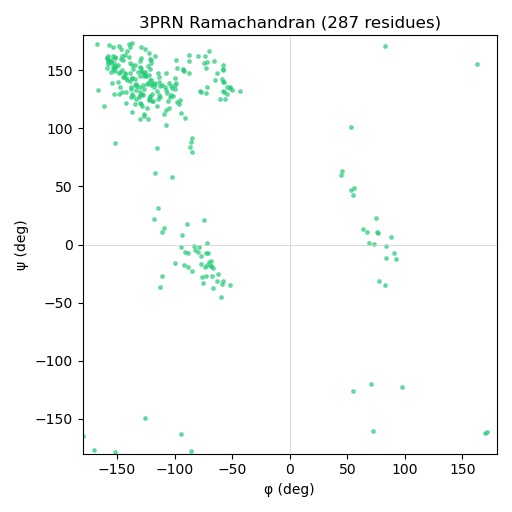01 1.00 29.06 275 PHE A O 1
ATOM 2089 N N . ALA A 1 276 ? -6.327 24.955 50.294 1.00 30.35 276 ALA A N 1
ATOM 2090 C CA . ALA A 1 276 ? -7.049 24.951 51.564 1.00 33.12 276 ALA A CA 1
ATOM 2091 C C . ALA A 1 276 ? -8.544 24.899 51.294 1.00 33.35 276 ALA A C 1
ATOM 2092 O O . ALA A 1 276 ? -9.359 25.439 52.031 1.00 34.31 276 ALA A O 1
ATOM 2094 N N . ASN A 1 277 ? -8.913 24.253 50.194 1.00 34.46 277 ASN A N 1
ATOM 2095 C CA . ASN A 1 277 ? -10.297 24.168 49.810 1.00 36.18 277 ASN A CA 1
ATOM 2096 C C . ASN A 1 277 ? -11.002 25.475 49.460 1.00 35.36 277 ASN A C 1
ATOM 2097 O O . ASN A 1 277 ? -12.253 25.432 49.377 1.00 36.65 277 ASN A O 1
ATOM 2102 N N . GLU A 1 278 ? -10.340 26.597 49.252 1.00 34.53 278 GLU A N 1
ATOM 2103 C CA . GLU A 1 278 ? -11.026 27.820 48.841 1.00 33.41 278 GLU A CA 1
ATOM 2104 C C . GLU A 1 278 ? -11.642 27.606 47.447 1.00 32.13 278 GLU A C 1
ATOM 2105 O O . GLU A 1 278 ? -11.035 26.974 46.571 1.00 31.92 278 GLU A O 1
ATOM 2111 N N . THR A 1 279 ? -12.824 28.135 47.232 1.00 31.31 279 THR A N 1
ATOM 2112 C CA . THR A 1 279 ? -13.464 28.074 45.905 1.00 30.10 279 THR A CA 1
ATOM 2113 C C . THR A 1 279 ? -13.535 29.514 45.344 1.00 28.90 279 THR A C 1
ATOM 2114 O O . THR A 1 279 ? -13.964 30.439 46.010 1.00 27.60 279 THR A O 1
ATOM 2118 N N . VAL A 1 280 ? -13.015 29.656 44.122 1.00 27.72 280 VAL A N 1
ATOM 2119 C CA . VAL A 1 280 ? -13.011 30.973 43.492 1.00 26.69 280 VAL A CA 1
ATOM 2120 C C . 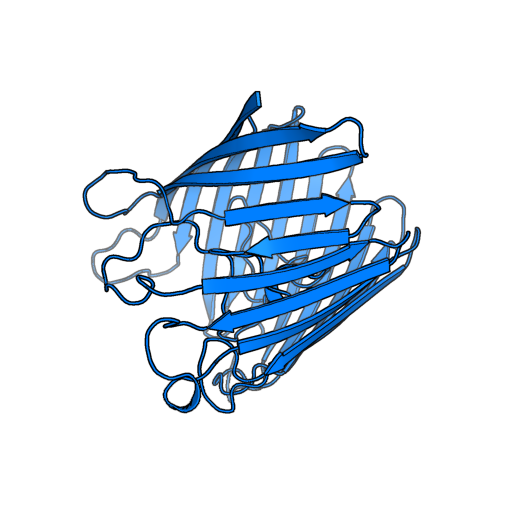VAL A 1 280 ? -13.547 30.839 42.060 1.00 25.58 280 VAL A C 1
ATOM 2121 O O . VAL A 1 280 ? -13.374 29.772 41.432 1.00 25.99 280 VAL A O 1
ATOM 2125 N N . ALA A 1 281 ? -14.213 31.858 41.560 1.00 24.36 281 ALA A N 1
ATOM 2126 C CA . ALA A 1 281 ? -14.672 31.833 40.181 1.00 23.32 281 ALA A CA 1
ATOM 2127 C C . ALA A 1 281 ? -14.592 33.267 39.601 1.00 23.52 281 ALA A C 1
ATOM 2128 O O . ALA A 1 281 ? -14.733 34.238 40.359 1.00 23.12 281 ALA A O 1
ATOM 2130 N N . ASP A 1 282 ? -14.548 33.345 38.269 1.00 22.17 282 ASP A N 1
ATOM 2131 C CA . ASP A 1 282 ? -14.566 34.685 37.670 1.00 22.48 282 ASP A CA 1
ATOM 2132 C C . ASP A 1 282 ? -15.114 34.609 36.250 1.00 22.42 282 ASP A C 1
ATOM 2133 O O . ASP A 1 282 ? -15.096 33.528 35.628 1.00 21.69 282 ASP A O 1
ATOM 2142 N N . VAL A 1 283 ? -15.630 35.689 35.728 1.00 21.56 283 VAL A N 1
ATOM 2143 C CA . VAL A 1 283 ? -16.034 35.819 34.336 1.00 20.74 283 VAL A CA 1
ATOM 2144 C C . VAL A 1 283 ? -15.896 37.316 33.999 1.00 20.01 283 VAL A C 1
ATOM 2145 O O . VAL A 1 283 ? -16.410 38.162 34.731 1.00 19.59 283 VAL A O 1
ATOM 2149 N N . GLY A 1 284 ? -15.226 37.612 32.908 1.00 20.81 284 GLY A N 1
ATOM 2150 C CA . GLY A 1 284 ? -15.028 39.005 32.513 1.00 20.93 284 GLY A CA 1
ATOM 2151 C C . GLY A 1 284 ? -14.437 39.146 31.107 1.00 21.08 284 GLY A C 1
ATOM 2152 O O . GLY A 1 284 ? -14.237 38.155 30.392 1.00 22.25 284 GLY A O 1
ATOM 2153 N N . VAL A 1 285 ? -14.189 40.408 30.769 1.00 20.23 285 VAL A N 1
ATOM 2154 C CA . VAL A 1 285 ? -13.599 40.803 29.478 1.00 21.36 285 VAL A CA 1
ATOM 2155 C C . VAL A 1 285 ? -12.349 41.631 29.667 1.00 20.40 285 VAL A C 1
ATOM 2156 O O . VAL A 1 285 ? -12.248 42.432 30.597 1.00 21.23 285 VAL A O 1
ATOM 2160 N N . ARG A 1 286 ? -11.435 41.415 28.771 1.00 20.56 286 ARG A N 1
ATOM 2161 C CA . ARG A 1 286 ? -10.229 42.223 28.692 1.00 19.71 286 ARG A CA 1
ATOM 2162 C C . ARG A 1 286 ? -10.198 42.785 27.248 1.00 20.50 286 ARG A C 1
ATOM 2163 O O . ARG A 1 286 ? -10.419 42.045 26.266 1.00 20.41 286 ARG A O 1
ATOM 2171 N N . PHE A 1 287 ? -9.852 44.041 27.094 1.00 19.41 287 PHE A N 1
ATOM 2172 C CA . PHE A 1 287 ? -9.701 44.660 25.803 1.00 19.23 287 PHE A CA 1
ATOM 2173 C C . PHE A 1 287 ? -8.373 45.448 25.794 1.00 20.38 287 PHE A C 1
ATOM 2174 O O . PHE A 1 287 ? -8.059 46.169 26.725 1.00 18.57 287 PHE A O 1
ATOM 2182 N N . ASP A 1 288 ? -7.586 45.265 24.738 1.00 19.64 288 ASP A N 1
ATOM 2183 C CA . ASP A 1 288 ? -6.278 45.837 24.598 1.00 20.90 288 ASP A CA 1
ATOM 2184 C C . ASP A 1 288 ? -6.371 47.075 23.698 1.00 21.02 288 ASP A C 1
ATOM 2185 O O . ASP A 1 288 ? -7.175 47.046 22.756 1.00 20.99 288 ASP A O 1
ATOM 2190 N N . PHE A 1 289 ? -5.687 48.149 24.060 1.00 20.68 289 PHE A N 1
ATOM 2191 C CA . PHE A 1 289 ? -5.750 49.364 23.272 1.00 21.62 289 PHE A CA 1
ATOM 2192 C C . PHE A 1 289 ? -4.390 50.028 23.162 1.00 22.65 289 PHE A C 1
ATOM 2193 O O . PHE A 1 289 ? -4.384 51.069 22.418 1.00 24.18 289 PHE A O 1
#

Organism: Fuscovulum blasticum (NCBI:txid1075)